Protein 7WJT (pdb70)

Sequence (230 aa):
EMEMVTQQYEKAKAIQDEQLERLTQICCQEQGFEIRQLRAHLAQQDLDLAAEREAAGSVKLEMEMVTQQYEKAKAIQDEQLERLTQICCQEQGFEIRQLRAHLAQQDLDLAAEREAASVKLEMEMVTQQYEKAKAIQDEQLERLTQICCQEQGFEIRQLRAHLAQQDLDLAAEREAAGSVKLEMEMVTQQYEKAKAIQDEQLERLTQICCQEQGFEIRQLRAHLAQQDLDLAAE

InterPro domains:
  IPR005821 Ion transport domain [PF00520] (101-216)
  IPR027359 Voltage-dependent channel domain superfamily [G3DSA:1.20.120.350] (92-220)
  IPR042857 Transmembrane protein 266 [PTHR46842] (11-538)

Structure (mmCIF, N/CA/C/O backbone):
data_7WJT
#
_entry.id   7WJT
#
_cell.length_a   60.295
_cell.length_b   90.484
_cell.length_c   49.223
_cell.angle_alpha   90.000
_cell.angle_beta   101.846
_cell.angle_gamma   90.000
#
_symmetry.space_group_name_H-M   'C 1 2 1'
#
loop_
_atom_site.group_PDB
_atom_site.id
_atom_site.type_symbol
_atom_site.label_atom_id
_atom_site.label_alt_id
_atom_site.label_comp_id
_atom_site.label_asym_id
_atom_site.label_entity_id
_atom_site.label_seq_id
_atom_site.pdbx_PDB_ins_code
_atom_site.Cartn_x
_atom_site.Cartn_y
_atom_site.Cartn_z
_atom_site.occupancy
_atom_site.B_iso_or_equiv
_atom_site.auth_seq_id
_atom_site.auth_comp_id
_atom_site.auth_asym_id
_atom_site.auth_atom_id
_atom_site.pdbx_PDB_model_num
ATOM 1 N N . GLU A 1 7 ? 4.58859 -41.49239 15.35920 1.000 50.77545 226 GLU A N 1
ATOM 2 C CA . GLU A 1 7 ? 5.16723 -40.36298 16.07822 1.000 68.80918 226 GLU A CA 1
ATOM 3 C C . GLU A 1 7 ? 5.81927 -39.37728 15.10701 1.000 59.26531 226 GLU A C 1
ATOM 4 O O . GLU A 1 7 ? 5.75911 -38.16909 15.30861 1.000 56.02946 226 GLU A O 1
ATOM 10 N N . MET A 1 8 ? 6.43786 -39.91566 14.05220 1.000 58.52061 227 MET A N 1
ATOM 11 C CA . MET A 1 8 ? 7.04638 -39.07759 13.02145 1.000 60.80292 227 MET A CA 1
ATOM 12 C C . MET A 1 8 ? 6.00791 -38.23400 12.28682 1.000 54.07433 227 MET A C 1
ATOM 13 O O . MET A 1 8 ? 6.25699 -37.06355 11.97130 1.000 54.36099 227 MET A O 1
ATOM 18 N N . GLU A 1 9 ? 4.85397 -38.82062 11.97064 1.000 54.70697 228 GLU A N 1
ATOM 19 C CA . GLU A 1 9 ? 3.78493 -38.05481 11.34019 1.000 49.43592 228 GLU A CA 1
ATOM 20 C C . GLU A 1 9 ? 3.35713 -36.90189 12.23798 1.000 48.61561 228 GLU A C 1
ATOM 21 O O . GLU A 1 9 ? 3.17423 -35.76545 11.77445 1.000 46.71270 228 GLU A O 1
ATOM 27 N N . MET A 1 10 ? 3.24090 -37.17300 13.53992 1.000 46.29248 229 MET A N 1
ATOM 28 C CA . MET A 1 10 ? 2.81569 -36.15195 14.48692 1.000 44.74797 229 MET A CA 1
ATOM 29 C C . MET A 1 10 ? 3.86068 -35.05273 14.59254 1.000 47.09805 229 MET A C 1
ATOM 30 O O . MET A 1 10 ? 3.52240 -33.86154 14.66015 1.000 50.34566 229 MET A O 1
ATOM 35 N N . VAL A 1 11 ? 5.13895 -35.43962 14.58219 1.000 43.05223 230 VAL A N 1
ATOM 36 C CA . VAL A 1 11 ? 6.22060 -34.46320 14.61744 1.000 46.62890 230 VAL A CA 1
ATOM 37 C C . VAL A 1 11 ? 6.18591 -33.58214 13.37651 1.000 41.16901 230 VAL A C 1
ATOM 38 O O . VAL A 1 11 ? 6.35754 -32.36104 13.46123 1.000 47.53484 230 VAL A O 1
ATOM 42 N N . THR A 1 12 ? 5.93104 -34.17977 12.21001 1.000 42.63441 231 THR A N 1
ATOM 43 C CA . THR A 1 12 ? 5.87906 -33.40251 10.97232 1.000 45.04596 231 THR A CA 1
ATOM 44 C C . THR A 1 12 ? 4.71514 -32.41450 10.98428 1.000 42.10522 231 THR A C 1
ATOM 45 O O . THR A 1 12 ? 4.86216 -31.26630 10.54787 1.000 46.96933 231 THR A O 1
ATOM 49 N N . GLN A 1 13 ? 3.54987 -32.84459 11.47746 1.000 42.31585 232 GLN A N 1
ATOM 50 C CA . GLN A 1 13 ? 2.40027 -31.94439 11.54451 1.000 47.84599 232 GLN A CA 1
ATOM 51 C C . GLN A 1 13 ? 2.66409 -30.78131 12.49574 1.000 43.48893 232 GLN A C 1
ATOM 52 O O . GLN A 1 13 ? 2.31347 -29.62911 12.19915 1.000 40.27865 232 GLN A O 1
ATOM 58 N N . GLN A 1 14 ? 3.25788 -31.07040 13.65680 1.000 39.28643 233 GLN A N 1
ATOM 59 C CA . GLN A 1 14 ? 3.61205 -30.01572 14.59920 1.000 37.62133 233 GLN A CA 1
ATOM 60 C C . GLN A 1 14 ? 4.60637 -29.04188 13.96857 1.000 41.12286 233 GLN A C 1
ATOM 61 O O . GLN A 1 14 ? 4.48180 -27.81545 14.10684 1.000 37.02829 233 GLN A O 1
ATOM 67 N N . TYR A 1 15 ? 5.59547 -29.58687 13.25504 1.000 39.91590 234 TYR A N 1
ATOM 68 C CA . TYR A 1 15 ? 6.57542 -28.77517 12.54379 1.000 45.14810 234 TYR A CA 1
ATOM 69 C C . TYR A 1 15 ? 5.89998 -27.83197 11.54738 1.000 36.33312 234 TYR A C 1
ATOM 70 O O . TYR A 1 15 ? 6.22319 -26.63894 11.48464 1.000 34.95220 234 TYR A O 1
ATOM 79 N N . GLU A 1 16 ? 4.95045 -28.35063 10.76269 1.000 37.53665 235 GLU A N 1
ATOM 80 C CA . GLU A 1 16 ? 4.33140 -27.53393 9.71453 1.000 38.86636 235 GLU A CA 1
ATOM 81 C C . GLU A 1 16 ? 3.40332 -26.46742 10.29671 1.000 36.85610 235 GLU A C 1
ATOM 82 O O . GLU A 1 16 ? 3.34307 -25.33764 9.78534 1.000 38.14554 235 GLU A O 1
ATOM 88 N N . LYS A 1 17 ? 2.70529 -26.78713 11.38710 1.000 38.79351 236 LYS A N 1
ATOM 89 C CA . LYS A 1 17 ? 1.86918 -25.78404 12.04620 1.000 42.17018 236 LYS A CA 1
ATOM 90 C C . LYS A 1 17 ? 2.72474 -24.64050 12.59465 1.000 41.54847 236 LYS A C 1
ATOM 91 O O . LYS A 1 17 ? 2.38998 -23.45184 12.43407 1.000 41.23714 236 LYS A O 1
ATOM 97 N N . ALA A 1 18 ? 3.85401 -24.98516 13.22927 1.000 34.29479 237 ALA A N 1
ATOM 98 C CA . ALA A 1 18 ? 4.75058 -23.95465 13.74407 1.000 34.43584 237 ALA A CA 1
ATOM 99 C C . ALA A 1 18 ? 5.33531 -23.11349 12.61237 1.000 31.61266 237 ALA A C 1
ATOM 100 O O . ALA A 1 18 ? 5.48743 -21.88809 12.75080 1.000 38.50401 237 ALA A O 1
ATOM 102 N N . LYS A 1 19 ? 5.67803 -23.75790 11.48911 1.000 32.62692 238 LYS A N 1
ATOM 103 C CA . LYS A 1 19 ? 6.14037 -23.02209 10.31689 1.000 32.60656 238 LYS A CA 1
ATOM 104 C C . LYS A 1 19 ? 5.10195 -22.00140 9.84423 1.000 38.38522 238 LYS A C 1
ATOM 105 O O . LYS A 1 19 ? 5.44801 -20.85696 9.52003 1.000 31.83448 238 LYS A O 1
ATOM 111 N N . ALA A 1 20 ? 3.82293 -22.39453 9.79985 1.000 33.64431 239 ALA A N 1
ATOM 112 C CA . ALA A 1 20 ? 2.78850 -21.45451 9.36313 1.000 37.68329 239 ALA A CA 1
ATOM 113 C C . ALA A 1 20 ? 2.68436 -20.25692 10.30906 1.000 39.45269 239 ALA A C 1
ATOM 114 O O . ALA A 1 20 ? 2.54684 -19.10638 9.86309 1.000 41.41593 239 ALA A O 1
ATOM 116 N N . ILE A 1 21 ? 2.77304 -20.50327 11.61945 1.000 42.37607 240 ILE A N 1
ATOM 117 C CA . ILE A 1 21 ? 2.71665 -19.38857 12.56904 1.000 31.22260 240 ILE A CA 1
ATOM 118 C C . ILE A 1 21 ? 3.87320 -18.41566 12.33188 1.000 36.19239 240 ILE A C 1
ATOM 119 O O . ILE A 1 21 ? 3.67758 -17.18971 12.25703 1.000 35.10646 240 ILE A O 1
ATOM 124 N N . GLN A 1 22 ? 5.09210 -18.95219 12.18380 1.000 28.98452 241 GLN A N 1
ATOM 125 C CA . GLN A 1 22 ? 6.26350 -18.11065 11.93436 1.000 33.39608 241 GLN A CA 1
ATOM 126 C C . GLN A 1 22 ? 6.10908 -17.28755 10.66340 1.000 28.32120 241 GLN A C 1
ATOM 127 O O . GLN A 1 22 ? 6.46142 -16.10273 10.63620 1.000 34.99533 241 GLN A O 1
ATOM 133 N N . ASP A 1 23 ? 5.64078 -17.91819 9.58166 1.000 29.70074 242 ASP A N 1
ATOM 134 C CA . ASP A 1 23 ? 5.48319 -17.19395 8.32641 1.000 32.63528 242 ASP A CA 1
ATOM 135 C C . ASP A 1 23 ? 4.50843 -16.04330 8.49572 1.000 38.89596 242 ASP A C 1
ATOM 136 O O . ASP A 1 23 ? 4.73310 -14.94662 7.97162 1.000 44.38336 242 ASP A O 1
ATOM 141 N N . GLU A 1 24 ? 3.41795 -16.27876 9.23208 1.000 36.60989 243 GLU A N 1
ATOM 142 C CA . GLU A 1 24 ? 2.45393 -15.21259 9.47982 1.000 40.25993 243 GLU A CA 1
ATOM 143 C C . GLU A 1 2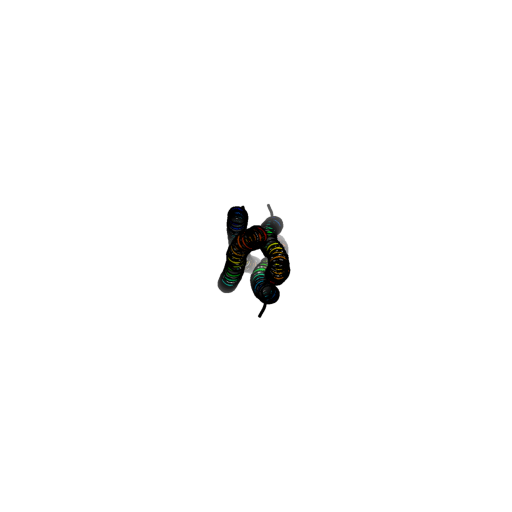4 ? 3.09681 -14.05645 10.24238 1.000 43.63121 243 GLU A C 1
ATOM 144 O O . GLU A 1 24 ? 2.86388 -12.88291 9.92184 1.000 29.41805 243 GLU A O 1
ATOM 150 N N . GLN A 1 25 ? 3.94321 -14.37160 11.22845 1.000 31.20280 244 GLN A N 1
ATOM 151 C CA . GLN A 1 25 ? 4.62063 -13.31283 11.97218 1.000 32.86642 244 GLN A CA 1
ATOM 152 C C . GLN A 1 25 ? 5.54739 -12.50752 11.07052 1.000 36.65401 244 GLN A C 1
ATOM 153 O O . GLN A 1 25 ? 5.61769 -11.26792 11.16738 1.000 34.32590 244 GLN A O 1
ATOM 159 N N . LEU A 1 26 ? 6.27683 -13.19852 10.19726 1.000 29.17969 245 LEU A N 1
ATOM 160 C CA . LEU A 1 26 ? 7.14367 -12.50049 9.25634 1.000 37.15584 245 LEU A CA 1
ATOM 161 C C . LEU A 1 26 ? 6.32592 -11.57666 8.35771 1.000 36.82665 245 LEU A C 1
ATOM 162 O O . LEU A 1 26 ? 6.73608 -10.43781 8.07173 1.000 34.53316 245 LEU A O 1
ATOM 167 N N . GLU A 1 27 ? 5.16025 -12.04883 7.90294 1.000 28.78346 246 GLU A N 1
ATOM 168 C CA . GLU A 1 27 ? 4.32846 -11.20449 7.04691 1.000 54.94171 246 GLU A CA 1
ATOM 169 C C . GLU A 1 27 ? 3.82628 -9.96994 7.79797 1.000 38.74037 246 GLU A C 1
ATOM 170 O O . GLU A 1 27 ? 3.74594 -8.87411 7.22690 1.000 39.32460 246 GLU A O 1
ATOM 176 N N . ARG A 1 28 ? 3.49319 -10.12264 9.08132 1.000 35.40349 247 ARG A N 1
ATOM 177 C CA . ARG A 1 28 ? 3.04863 -8.96406 9.84439 1.000 28.56913 247 ARG A CA 1
ATOM 178 C C . ARG A 1 28 ? 4.16900 -7.94035 9.99554 1.000 28.77677 247 ARG A C 1
ATOM 179 O O . ARG A 1 28 ? 3.93120 -6.73728 9.85547 1.000 36.18585 247 ARG A O 1
ATOM 187 N N . LEU A 1 29 ? 5.39456 -8.39711 10.26564 1.000 37.41870 248 LEU A N 1
ATOM 188 C CA . LEU A 1 29 ? 6.52163 -7.46664 10.35920 1.000 31.95552 248 LEU A CA 1
ATOM 189 C C . LEU A 1 29 ? 6.73827 -6.71573 9.05021 1.000 35.47758 248 LEU A C 1
ATOM 190 O O . LEU A 1 29 ? 7.00975 -5.50348 9.05164 1.000 30.63823 248 LEU A O 1
ATOM 195 N N . THR A 1 30 ? 6.63319 -7.42922 7.92137 1.000 36.86153 249 THR A N 1
ATOM 196 C CA . THR A 1 30 ? 6.76719 -6.78751 6.61772 1.000 29.87147 249 THR A CA 1
ATOM 197 C C . THR A 1 30 ? 5.70722 -5.70207 6.44032 1.000 39.68324 249 THR A C 1
ATOM 198 O O . THR A 1 30 ? 5.99964 -4.60163 5.94967 1.000 37.12270 249 THR A O 1
ATOM 202 N N . GLN A 1 31 ? 4.46751 -5.99587 6.84522 1.000 28.40863 250 GLN A N 1
ATOM 203 C CA . GLN A 1 31 ? 3.40447 -5.00292 6.73683 1.000 37.21368 250 GLN A CA 1
ATOM 204 C C . GLN A 1 31 ? 3.67479 -3.79473 7.63153 1.000 35.67199 250 GLN A C 1
ATOM 205 O O . GLN A 1 31 ? 3.38128 -2.65955 7.25043 1.000 33.70674 250 GLN A O 1
ATOM 211 N N . ILE A 1 32 ? 4.20205 -4.02140 8.83603 1.000 26.06167 251 ILE A N 1
ATOM 212 C CA . ILE A 1 32 ? 4.52870 -2.90097 9.71673 1.000 31.67010 251 ILE A CA 1
ATOM 213 C C . ILE A 1 32 ? 5.58642 -2.01564 9.07388 1.000 38.36646 251 ILE A C 1
ATOM 214 O O . ILE A 1 32 ? 5.49450 -0.77528 9.10386 1.000 30.41331 251 ILE A O 1
ATOM 219 N N A CYS A 1 33 ? 6.60385 -2.62422 8.46034 0.601 26.97263 252 CYS A N 1
ATOM 220 N N B CYS A 1 33 ? 6.60660 -2.63505 8.47663 0.399 25.69430 252 CYS A N 1
ATOM 221 C CA A CYS A 1 33 ? 7.64172 -1.83354 7.80318 0.601 28.44543 252 CYS A CA 1
ATOM 222 C CA B CYS A 1 33 ? 7.64922 -1.89002 7.78033 0.399 28.52855 252 CYS A CA 1
ATOM 223 C C A CYS A 1 33 ? 7.08444 -1.06172 6.60795 0.601 32.70007 252 CYS A C 1
ATOM 224 C C B CYS A 1 33 ? 7.07388 -1.07160 6.62712 0.399 32.71972 252 CYS A C 1
ATOM 225 O O A CYS A 1 33 ? 7.46574 0.09105 6.36872 0.601 38.65812 252 CYS A O 1
ATOM 226 O O B CYS A 1 33 ? 7.43962 0.09502 6.43010 0.399 38.67197 252 CYS A O 1
ATOM 231 N N . GLN A 1 34 ? 6.16116 -1.66686 5.85997 1.000 34.20164 253 GLN A N 1
ATOM 232 C CA . GLN A 1 34 ? 5.57679 -0.96259 4.72088 1.000 34.74732 253 GLN A CA 1
ATOM 233 C C . GLN A 1 34 ? 4.67726 0.19118 5.17895 1.000 32.48239 253 GLN A C 1
ATOM 234 O O . GLN A 1 34 ? 4.67203 1.27177 4.56920 1.000 37.26596 253 GLN A O 1
ATOM 240 N N . GLU A 1 35 ? 3.91256 -0.01291 6.25079 1.000 28.23974 254 GLU A N 1
ATOM 241 C CA . GLU A 1 35 ? 3.08649 1.07161 6.76935 1.000 48.73777 254 GLU A CA 1
ATOM 242 C C . GLU A 1 35 ? 3.95734 2.22046 7.27134 1.000 30.02212 254 GLU A C 1
ATOM 243 O O . GLU A 1 35 ? 3.62058 3.39358 7.07216 1.000 34.92159 254 GLU A O 1
ATOM 249 N N . GLN A 1 36 ? 5.10088 1.90438 7.89051 1.000 31.93801 255 GLN A N 1
ATOM 250 C CA . GLN A 1 36 ? 6.01954 2.96669 8.28915 1.000 30.92639 255 GLN A CA 1
ATOM 251 C C . GLN A 1 36 ? 6.56276 3.70499 7.07405 1.000 36.36717 255 GLN A C 1
ATOM 252 O O . GLN A 1 36 ? 6.70626 4.93426 7.10344 1.000 28.36709 255 GLN A O 1
ATOM 258 N N . GLY A 1 37 ? 6.88665 2.97252 6.00271 1.000 29.91804 256 GLY A N 1
ATOM 259 C CA . GLY A 1 37 ? 7.30680 3.64254 4.77729 1.000 27.79467 256 GLY A CA 1
ATOM 260 C C . GLY A 1 37 ? 6.26180 4.62182 4.26189 1.000 40.47360 256 GLY A C 1
ATOM 261 O O . GLY A 1 37 ? 6.58356 5.75850 3.88369 1.000 33.52049 256 GLY A O 1
ATOM 262 N N . PHE A 1 38 ? 4.99052 4.19950 4.25463 1.000 40.40879 257 PHE A N 1
ATOM 263 C CA . PHE A 1 38 ? 3.91575 5.09770 3.83402 1.000 33.74714 257 PHE A CA 1
ATOM 264 C C . PHE A 1 38 ? 3.85007 6.33287 4.72902 1.000 30.53290 257 PHE A C 1
ATOM 265 O O . PHE A 1 38 ? 3.69160 7.46062 4.24054 1.000 38.18146 257 PHE A O 1
ATOM 273 N N . GLU A 1 39 ? 3.96667 6.13597 6.04575 1.000 32.05726 258 GLU A N 1
ATOM 274 C CA . GLU A 1 39 ? 3.92211 7.26781 6.96797 1.000 33.26211 258 GLU A CA 1
ATOM 275 C C . GLU A 1 39 ? 5.08073 8.22890 6.73026 1.000 27.89984 258 GLU A C 1
ATOM 276 O O . GLU A 1 39 ? 4.91057 9.45023 6.79664 1.000 36.88994 258 GLU A O 1
ATOM 282 N N . ILE A 1 40 ? 6.26845 7.69601 6.44969 1.000 34.05168 259 ILE A N 1
ATOM 283 C CA . ILE A 1 40 ? 7.42819 8.55024 6.20628 1.000 26.26005 259 ILE A CA 1
ATOM 284 C C . ILE A 1 40 ? 7.20632 9.39556 4.95887 1.000 35.43036 259 ILE A C 1
ATOM 285 O O . ILE A 1 40 ? 7.46942 10.60533 4.94602 1.000 29.88833 259 ILE A O 1
ATOM 290 N N . ARG A 1 41 ? 6.71639 8.77070 3.88820 1.000 29.94849 260 ARG A N 1
ATOM 291 C CA . ARG A 1 41 ? 6.50669 9.54061 2.66686 1.000 42.74577 260 ARG A CA 1
ATOM 292 C C . ARG A 1 41 ? 5.44673 10.62286 2.86577 1.000 36.56623 260 ARG A C 1
ATOM 293 O O . ARG A 1 41 ? 5.60655 11.75126 2.38087 1.000 38.99640 260 ARG A O 1
ATOM 301 N N . GLN A 1 42 ? 4.38244 10.31660 3.62017 1.000 35.67899 261 GLN A N 1
ATOM 302 C CA . GLN A 1 42 ? 3.37616 11.33675 3.90117 1.000 37.07051 261 GLN A CA 1
ATOM 303 C C . GLN A 1 42 ? 3.95995 12.48217 4.72406 1.000 43.96080 261 GLN A C 1
ATOM 304 O O . GLN A 1 42 ? 3.67643 13.65743 4.45457 1.000 33.62597 261 GLN A O 1
ATOM 310 N N . LEU A 1 43 ? 4.76921 12.15754 5.73671 1.000 34.12001 262 LEU A N 1
ATOM 311 C CA . LEU A 1 43 ? 5.34032 13.19163 6.59488 1.000 36.01845 262 LEU A CA 1
ATOM 312 C C . LEU A 1 43 ? 6.29240 14.08447 5.81289 1.000 31.54308 262 LEU A C 1
ATOM 313 O O . LEU A 1 43 ? 6.35116 15.29462 6.04844 1.000 32.77761 262 LEU A O 1
ATOM 318 N N . ARG A 1 44 ? 7.04482 13.50009 4.88026 1.000 36.44112 263 ARG A N 1
ATOM 319 C CA . ARG A 1 44 ? 7.92935 14.28729 4.02843 1.000 33.29890 263 ARG A CA 1
ATOM 320 C C . ARG A 1 44 ? 7.13052 15.19336 3.09749 1.000 45.99513 263 ARG A C 1
ATOM 321 O O . ARG A 1 44 ? 7.49521 16.36082 2.88913 1.000 40.40552 263 ARG A O 1
ATOM 329 N N . ALA A 1 45 ? 6.03441 14.67794 2.52837 1.000 37.75837 264 ALA A N 1
ATOM 330 C CA . ALA A 1 45 ? 5.18824 15.52919 1.69268 1.000 42.53735 264 ALA A CA 1
ATOM 331 C C . ALA A 1 45 ? 4.61711 16.69644 2.49320 1.000 36.16605 264 ALA A C 1
ATOM 332 O O . ALA A 1 45 ? 4.61112 17.84142 2.02041 1.000 46.93966 264 ALA A O 1
ATOM 334 N N . HIS A 1 46 ? 4.12765 16.42317 3.70753 1.000 36.91104 265 HIS A N 1
ATOM 335 C CA . HIS A 1 46 ? 3.59656 17.49068 4.55180 1.000 44.87177 265 HIS A CA 1
ATOM 336 C C . HIS A 1 46 ? 4.68984 18.49002 4.91674 1.000 41.85490 265 HIS A C 1
ATOM 337 O O . HIS A 1 46 ? 4.45316 19.70415 4.92869 1.000 45.59687 265 HIS A O 1
ATOM 344 N N . LEU A 1 47 ? 5.89866 17.99666 5.19952 1.000 46.16011 266 LEU A N 1
ATOM 345 C CA . LEU A 1 47 ? 7.00622 18.88536 5.52830 1.000 57.01177 266 LEU A CA 1
ATOM 346 C C . LEU A 1 47 ? 7.34561 19.80186 4.35503 1.000 40.01170 266 LEU A C 1
ATOM 347 O O . LEU A 1 47 ? 7.56933 20.99984 4.54369 1.000 37.97118 266 LEU A O 1
ATOM 352 N N . ALA A 1 48 ? 7.38089 19.25673 3.13552 1.000 43.49269 267 ALA A N 1
ATOM 353 C CA . ALA A 1 48 ? 7.65563 20.07167 1.95089 1.000 55.04283 267 ALA A CA 1
ATOM 354 C C . ALA A 1 48 ? 6.56594 21.12249 1.72702 1.000 44.57806 267 ALA A C 1
ATOM 355 O O . ALA A 1 48 ? 6.85754 22.29950 1.45688 1.000 55.44514 267 ALA A O 1
ATOM 357 N N . GLN A 1 49 ? 5.29616 20.71699 1.84477 1.000 50.62668 268 GLN A N 1
ATOM 358 C CA . GLN A 1 49 ? 4.20705 21.68030 1.69203 1.000 58.14303 268 GLN A CA 1
ATOM 359 C C . GLN A 1 49 ? 4.30827 22.79835 2.72865 1.000 64.18088 268 GLN A C 1
ATOM 360 O O . GLN A 1 49 ? 4.08403 23.97687 2.41843 1.000 54.93601 268 GLN A O 1
ATOM 366 N N . GLN A 1 50 ? 4.64348 22.44842 3.97339 1.000 56.53840 269 GLN A N 1
ATOM 367 C CA . GLN A 1 50 ? 4.75410 23.46808 5.01484 1.000 46.16666 269 GLN A CA 1
ATOM 368 C C . GLN A 1 50 ? 5.95174 24.37888 4.78198 1.000 49.99231 269 GLN A C 1
ATOM 369 O O . GLN A 1 50 ? 5.91377 25.55970 5.14834 1.000 39.40080 269 GLN A O 1
ATOM 375 N N . ASP A 1 51 ? 7.02694 23.85350 4.19272 1.000 46.05453 270 ASP A N 1
ATOM 376 C CA . ASP A 1 51 ? 8.11790 24.73160 3.78056 1.000 52.94313 270 ASP A CA 1
ATOM 377 C C . ASP A 1 51 ? 7.63544 25.74993 2.75561 1.000 57.43884 270 ASP A C 1
ATOM 378 O O . ASP A 1 51 ? 7.98171 26.93905 2.82777 1.000 42.37992 270 ASP A O 1
ATOM 383 N N . LEU A 1 52 ? 6.80253 25.30407 1.81365 1.000 48.91233 271 LEU A N 1
ATOM 384 C CA . LEU A 1 52 ? 6.24209 26.23572 0.83691 1.000 51.67030 271 LEU A CA 1
ATOM 385 C C . LEU A 1 52 ? 5.40441 27.30560 1.52645 1.000 51.40465 271 LEU A C 1
ATOM 386 O O . LEU A 1 52 ? 5.49097 28.49459 1.19064 1.000 48.83659 271 LEU A O 1
ATOM 391 N N . ASP A 1 53 ? 4.59648 26.89533 2.50690 1.000 43.81327 272 ASP A N 1
ATOM 392 C CA . ASP A 1 53 ? 3.75595 27.84845 3.22825 1.000 56.42394 272 ASP A CA 1
ATOM 393 C C . ASP A 1 53 ? 4.59788 28.86699 3.99613 1.000 50.63981 272 ASP A C 1
ATOM 394 O O . ASP A 1 53 ? 4.26177 30.05769 4.03911 1.000 61.82237 272 ASP A O 1
ATOM 399 N N . LEU A 1 54 ? 5.68335 28.41075 4.62595 1.000 48.34401 273 LEU A N 1
ATOM 400 C CA . LEU A 1 54 ? 6.56938 29.31777 5.34811 1.000 53.78293 273 LEU A CA 1
ATOM 401 C C . LEU A 1 54 ? 7.22461 30.31967 4.40657 1.000 56.15359 273 LEU A C 1
ATOM 402 O O . LEU A 1 54 ? 7.31909 31.51367 4.72650 1.000 53.54545 273 LEU A O 1
ATOM 407 N N . ALA A 1 55 ? 7.68094 29.85499 3.23926 1.000 46.55302 274 ALA A N 1
ATOM 408 C CA . ALA A 1 55 ? 8.24086 30.77846 2.25690 1.000 47.35717 274 ALA A CA 1
ATOM 409 C C . ALA A 1 55 ? 7.19514 31.78728 1.79395 1.000 61.62873 274 ALA A C 1
ATOM 410 O O . ALA A 1 55 ? 7.50314 32.97044 1.61340 1.000 57.38565 274 ALA A O 1
ATOM 412 N N . ALA A 1 56 ? 5.94974 31.33625 1.59787 1.000 66.62880 275 ALA A N 1
ATOM 413 C CA . ALA A 1 56 ? 4.87965 32.24671 1.18986 1.000 65.05011 275 ALA A CA 1
ATOM 414 C C . ALA A 1 56 ? 4.62221 33.31745 2.24292 1.000 52.91378 275 ALA A C 1
ATOM 415 O O . ALA A 1 56 ? 4.43219 34.49139 1.90886 1.000 61.24647 275 ALA A O 1
ATOM 417 N N . GLU A 1 57 ? 4.61118 32.93669 3.52234 1.000 53.55832 276 GLU A N 1
ATOM 418 C CA . GLU A 1 57 ? 4.37843 33.93360 4.56799 1.000 65.72857 276 GLU A CA 1
ATOM 419 C C . GLU A 1 57 ? 5.54729 34.91248 4.68426 1.000 62.27408 276 GLU A C 1
ATOM 420 O O . GLU A 1 57 ? 5.33689 36.12618 4.84071 1.000 72.98876 276 GLU A O 1
ATOM 426 N N . ARG A 1 58 ? 6.78575 34.41162 4.60276 1.000 48.05133 277 ARG A N 1
ATOM 427 C CA . ARG A 1 58 ? 7.93654 35.31131 4.59700 1.000 57.21876 277 ARG A CA 1
ATOM 428 C C . ARG A 1 58 ? 7.89049 36.26278 3.40604 1.000 68.36663 277 ARG A C 1
ATOM 429 O O . ARG A 1 58 ? 8.21682 37.44857 3.53641 1.000 68.64346 277 ARG A O 1
ATOM 437 N N . GLU A 1 59 ? 7.47756 35.76431 2.23819 1.000 74.90729 278 GLU A N 1
ATOM 438 C CA . GLU A 1 59 ? 7.36727 36.61529 1.05861 1.000 66.34878 278 GLU A CA 1
ATOM 439 C C . GLU A 1 59 ? 6.28146 37.66707 1.24038 1.000 79.82738 278 GLU A C 1
ATOM 440 O O . GLU A 1 59 ? 6.44124 38.81603 0.80774 1.000 80.38341 278 GLU A O 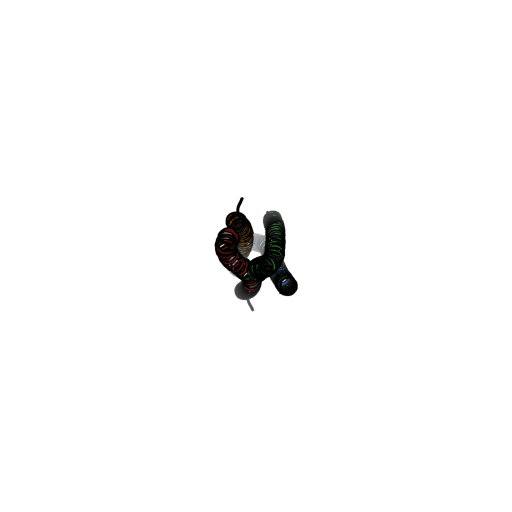1
ATOM 446 N N . ALA A 1 60 ? 5.16524 37.29041 1.87129 1.000 55.68621 279 ALA A N 1
ATOM 447 C CA . ALA A 1 60 ? 4.11339 38.26311 2.13943 1.000 67.18341 279 ALA A CA 1
ATOM 448 C C . ALA A 1 60 ? 4.59030 39.33417 3.10734 1.000 70.36022 279 ALA A C 1
ATOM 449 O O . ALA A 1 60 ? 4.14557 40.48285 3.02399 1.000 69.95779 279 ALA A O 1
ATOM 451 N N . ALA A 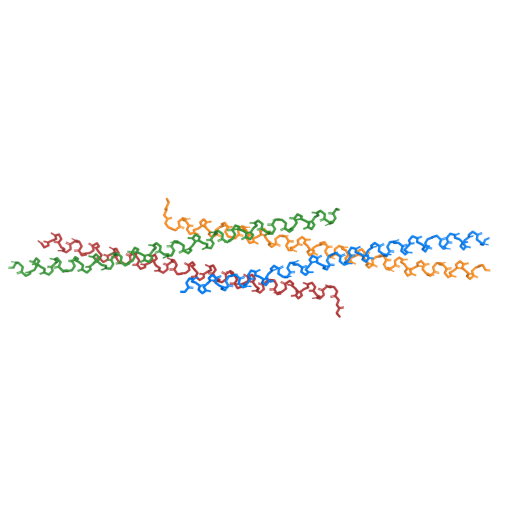1 61 ? 5.49109 38.98475 4.02207 1.000 75.67139 280 ALA A N 1
ATOM 452 C CA . ALA A 1 61 ? 6.11076 39.99011 4.88580 1.000 73.31505 280 ALA A CA 1
ATOM 453 C C . ALA A 1 61 ? 7.22068 40.74801 4.15163 1.000 54.55769 280 ALA A C 1
ATOM 454 O O . ALA A 1 61 ? 6.95622 41.59977 3.29677 1.000 59.95941 280 ALA A O 1
ATOM 456 N N . GLY B 1 2 ? 29.42620 -42.67052 4.91418 1.000 46.83749 221 GLY B N 1
ATOM 457 C CA . GLY B 1 2 ? 29.48029 -42.09269 6.24531 1.000 41.21032 221 GLY B CA 1
ATOM 458 C C . GLY B 1 2 ? 28.56148 -42.78819 7.23382 1.000 52.13928 221 GLY B C 1
ATOM 459 O O . GLY B 1 2 ? 27.58420 -43.40896 6.83559 1.000 43.55415 221 GLY B O 1
ATOM 460 N N . SER B 1 3 ? 28.86473 -42.67621 8.52427 1.000 31.52102 222 SER B N 1
ATOM 461 C CA . SER B 1 3 ? 28.06160 -43.32675 9.54619 1.000 43.84849 222 SER B CA 1
ATOM 462 C C . SER B 1 3 ? 26.73662 -42.58796 9.74495 1.000 47.79200 222 SER B C 1
ATOM 463 O O . SER B 1 3 ? 26.51773 -41.49084 9.22716 1.000 37.25852 222 SER B O 1
ATOM 466 N N . VAL B 1 4 ? 25.83625 -43.21195 10.50883 1.000 45.47342 223 VAL B N 1
ATOM 467 C CA . VAL B 1 4 ? 24.58279 -42.54785 10.84420 1.000 36.93278 223 VAL B CA 1
ATOM 468 C C . VAL B 1 4 ? 24.83498 -41.34536 11.74393 1.000 40.52681 223 VAL B C 1
ATOM 469 O O . VAL B 1 4 ? 24.12304 -40.33984 11.65690 1.000 35.66546 223 VAL B O 1
ATOM 473 N N . LYS B 1 5 ? 25.84232 -41.41426 12.61726 1.000 34.30482 224 LYS B N 1
ATOM 474 C CA . LYS B 1 5 ? 26.10347 -40.27993 13.49830 1.000 44.91511 224 LYS B CA 1
ATOM 475 C C . LYS B 1 5 ? 26.63550 -39.07991 12.71742 1.000 34.01296 224 LYS B C 1
ATOM 476 O O . LYS B 1 5 ? 26.29118 -37.93074 13.02443 1.000 40.99857 224 LYS B O 1
ATOM 482 N N . LEU B 1 6 ? 27.45320 -39.32425 11.68905 1.000 31.76519 225 LEU B N 1
ATOM 483 C CA . LEU B 1 6 ? 27.91177 -38.22741 10.84793 1.000 32.65341 225 LEU B CA 1
ATOM 484 C C . LEU B 1 6 ? 26.74873 -37.60350 10.09172 1.000 43.64832 225 LEU B C 1
ATOM 485 O O . LEU B 1 6 ? 26.64726 -36.37329 9.99843 1.000 52.79525 225 LEU B O 1
ATOM 490 N N . GLU B 1 7 ? 25.85712 -38.43691 9.55434 1.000 36.81604 226 GLU B N 1
ATOM 491 C CA . GLU B 1 7 ? 24.69481 -37.91924 8.84161 1.000 36.92273 226 GLU B CA 1
ATOM 492 C C . GLU B 1 7 ? 23.78016 -37.13116 9.77978 1.000 30.32096 226 GLU B C 1
ATOM 493 O O . GLU B 1 7 ? 23.22380 -36.09621 9.39472 1.000 32.07836 226 GLU B O 1
ATOM 499 N N . MET B 1 8 ? 23.63532 -37.58870 11.02415 1.000 30.87272 227 MET B N 1
ATOM 500 C CA . MET B 1 8 ? 22.84506 -36.84018 11.99346 1.000 42.79152 227 MET B CA 1
ATOM 501 C C . MET B 1 8 ? 23.47893 -35.48510 12.27379 1.000 35.29754 227 MET B C 1
ATOM 502 O O . MET B 1 8 ? 22.79137 -34.45278 12.27943 1.000 36.74700 227 MET B O 1
ATOM 507 N N . GLU B 1 9 ? 24.79874 -35.46403 12.47073 1.000 32.58879 228 GLU B N 1
ATOM 508 C CA . GLU B 1 9 ? 25.47289 -34.19074 12.68775 1.000 35.33285 228 GLU B CA 1
ATOM 509 C C . GLU B 1 9 ? 25.28131 -33.25825 11.50229 1.000 34.79837 228 GLU B C 1
ATOM 510 O O . GLU B 1 9 ? 25.02016 -32.06586 11.68166 1.000 35.85672 228 GLU B O 1
ATOM 516 N N . MET B 1 10 ? 25.39218 -33.78041 10.28161 1.000 31.31129 229 MET B N 1
ATOM 517 C CA . MET B 1 10 ? 25.28837 -32.90228 9.11939 1.000 29.73776 229 MET B CA 1
ATOM 518 C C . MET B 1 10 ? 23.87939 -32.35149 8.93657 1.000 33.28150 229 MET B C 1
ATOM 519 O O . MET B 1 10 ? 23.71547 -31.16978 8.60769 1.000 36.92818 229 MET B O 1
ATOM 524 N N . VAL B 1 11 ? 22.84854 -33.18013 9.12900 1.000 37.46429 230 VAL B N 1
ATOM 525 C CA . VAL B 1 11 ? 21.49053 -32.65145 9.01792 1.000 45.25076 230 VAL B CA 1
ATOM 526 C C . VAL B 1 11 ? 21.23829 -31.61954 10.10939 1.000 34.16992 230 VAL B C 1
ATOM 527 O O . VAL B 1 11 ? 20.63509 -30.57540 9.85355 1.000 38.08592 230 VAL B O 1
ATOM 531 N N . THR B 1 12 ? 21.74449 -31.86395 11.32535 1.000 41.70664 231 THR B N 1
ATOM 532 C CA . THR B 1 12 ? 21.56494 -30.89847 12.40705 1.000 35.08287 231 THR B CA 1
ATOM 533 C C . THR B 1 12 ? 22.26687 -29.57921 12.10561 1.000 44.79832 231 THR B C 1
ATOM 534 O O . THR B 1 12 ? 21.70789 -28.50094 12.34191 1.000 43.99915 231 THR B O 1
ATOM 538 N N . GLN B 1 13 ? 23.49867 -29.64520 11.59362 1.000 35.13068 232 GLN B N 1
ATOM 539 C CA . GLN B 1 13 ? 24.23205 -28.42770 11.26921 1.000 42.64653 232 GLN B CA 1
ATOM 540 C C . GLN B 1 13 ? 23.53713 -27.64472 10.17054 1.000 36.95735 232 GLN B C 1
ATOM 541 O O . GLN B 1 13 ? 23.42267 -26.41918 10.25149 1.000 33.63102 232 GLN B O 1
ATOM 547 N N . GLN B 1 14 ? 23.08944 -28.33433 9.12374 1.000 37.13280 233 GLN B N 1
ATOM 548 C CA . GLN B 1 14 ? 22.38475 -27.66295 8.03979 1.000 28.61126 233 GLN B CA 1
ATOM 549 C C . GLN B 1 14 ? 21.10071 -27.00581 8.55028 1.000 36.13390 233 GLN B C 1
ATOM 550 O O . GLN B 1 14 ? 20.79637 -25.84918 8.21590 1.000 31.95504 233 GLN B O 1
ATOM 556 N N . TYR B 1 15 ? 20.34998 -27.72694 9.38669 1.000 31.34330 234 TYR B N 1
ATOM 557 C CA . TYR B 1 15 ? 19.13907 -27.17704 9.97826 1.000 46.51719 234 TYR B CA 1
ATOM 558 C C . TYR B 1 15 ? 19.44061 -25.91911 10.78233 1.000 38.87863 234 TYR B C 1
ATOM 559 O O . TYR B 1 15 ? 18.71589 -24.92460 10.69372 1.000 36.66471 234 TYR B O 1
ATOM 568 N N . GLU B 1 16 ? 20.49330 -25.95962 11.60183 1.000 37.54142 235 GLU B N 1
ATOM 569 C CA . GLU B 1 16 ? 20.81353 -24.81699 12.44992 1.000 36.37030 235 GLU B CA 1
ATOM 570 C C . GLU B 1 16 ? 21.33038 -23.63977 11.62987 1.000 43.18656 235 GLU B C 1
ATOM 571 O O . GLU B 1 16 ? 21.06839 -22.48169 11.97382 1.000 39.19778 235 GLU B O 1
ATOM 577 N N . LYS B 1 17 ? 22.06947 -23.90824 10.55293 1.000 32.16221 236 LYS B N 1
ATOM 578 C CA . LYS B 1 17 ? 22.50415 -22.82432 9.67968 1.000 43.37477 236 LYS B CA 1
ATOM 579 C C . LYS B 1 17 ? 21.30323 -22.14383 9.03516 1.000 36.09102 236 LYS B C 1
ATOM 580 O O . LYS B 1 17 ? 21.23491 -20.90998 8.96338 1.000 38.15647 236 LYS B O 1
ATOM 586 N N . ALA B 1 18 ? 20.32997 -22.94044 8.58858 1.000 45.57875 237 ALA B N 1
ATOM 587 C CA . ALA B 1 18 ? 19.12393 -22.37707 7.99531 1.000 44.07233 237 ALA B CA 1
ATOM 588 C C . ALA B 1 18 ? 18.33115 -21.57228 9.02078 1.000 48.19656 237 ALA B C 1
ATOM 589 O O . ALA B 1 18 ? 17.84018 -20.47008 8.72435 1.000 37.16907 237 ALA B O 1
ATOM 591 N N . LYS B 1 19 ? 18.22167 -22.10038 10.24288 1.000 37.60050 238 LYS B N 1
ATOM 592 C CA . LYS B 1 19 ? 17.55217 -21.37143 11.31114 1.000 52.35882 238 LYS B CA 1
ATOM 593 C C . LYS B 1 19 ? 18.24264 -20.04099 11.58787 1.000 52.38215 238 LYS B C 1
ATOM 594 O O . LYS B 1 19 ? 17.57592 -19.01141 11.77030 1.000 40.03783 238 LYS B O 1
ATOM 600 N N . ALA B 1 20 ? 19.57856 -20.04095 11.60646 1.000 41.45682 239 ALA B N 1
ATOM 601 C CA . ALA B 1 20 ? 20.31979 -18.80907 11.84501 1.000 28.84643 239 ALA B CA 1
ATOM 602 C C . ALA B 1 20 ? 20.06316 -17.78309 10.74944 1.000 39.56703 239 ALA B C 1
ATOM 603 O O . ALA B 1 20 ? 19.91722 -16.59142 11.03647 1.000 39.95772 239 ALA B O 1
ATOM 605 N N . ILE B 1 21 ? 20.02221 -18.21866 9.48649 1.000 40.54645 240 ILE B N 1
ATOM 606 C CA . ILE B 1 21 ? 19.73620 -17.27582 8.39987 1.000 29.23659 240 ILE B CA 1
ATOM 607 C C . ILE B 1 21 ? 18.35316 -16.65692 8.57837 1.000 34.70023 240 ILE B C 1
ATOM 608 O O . ILE B 1 21 ? 18.16497 -15.44603 8.38308 1.000 39.19305 240 ILE B O 1
ATOM 613 N N . GLN B 1 22 ? 17.35477 -17.48072 8.91750 1.000 40.23280 241 GLN B N 1
ATOM 614 C CA . GLN B 1 22 ? 16.01724 -16.93522 9.16316 1.000 44.44811 241 GLN B CA 1
ATOM 615 C C . GLN B 1 22 ? 16.04128 -15.90392 10.28731 1.000 43.52233 241 GLN B C 1
ATOM 616 O O . GLN B 1 22 ? 15.42619 -14.83280 10.17931 1.000 44.12381 241 GLN B O 1
ATOM 622 N N . ASP B 1 23 ? 16.73536 -16.22402 11.38394 1.000 46.82240 242 ASP B N 1
ATOM 623 C CA . ASP B 1 23 ? 16.83622 -15.29068 12.49978 1.000 46.88332 242 ASP B CA 1
ATOM 624 C C . ASP B 1 23 ? 17.48958 -13.99089 12.05767 1.000 46.95976 242 ASP B C 1
ATOM 625 O O . ASP B 1 23 ? 17.08941 -12.90111 12.48779 1.000 61.19775 242 ASP B O 1
ATOM 630 N N . GLU B 1 24 ? 18.50788 -14.09210 11.20574 1.000 45.06953 243 GLU B N 1
ATOM 631 C CA . GLU B 1 24 ? 19.15819 -12.90226 10.67650 1.000 51.22145 243 GLU B CA 1
ATOM 632 C C . GLU B 1 24 ? 18.18835 -12.05633 9.85027 1.000 41.51748 243 GLU B C 1
ATOM 633 O O . GLU B 1 24 ? 18.23195 -10.82567 9.90344 1.000 34.19310 243 GLU B O 1
ATOM 639 N N . GLN B 1 25 ? 17.31707 -12.69959 9.06838 1.000 43.63902 244 GLN B N 1
ATOM 640 C CA . GLN B 1 25 ? 16.32735 -11.95196 8.29300 1.000 44.28796 244 GLN B CA 1
ATOM 641 C C . GLN B 1 25 ? 15.34915 -11.22367 9.20971 1.000 56.93467 244 GLN B C 1
ATOM 642 O O . GLN B 1 25 ? 14.99729 -10.05288 8.97274 1.000 45.80225 244 GLN B O 1
ATOM 648 N N . LEU B 1 26 ? 14.89420 -11.90896 10.26132 1.000 46.26950 245 LEU B N 1
ATOM 649 C CA . LEU B 1 26 ? 14.00352 -11.26763 11.22314 1.000 52.96570 245 LEU B CA 1
ATOM 650 C C . LEU B 1 26 ? 14.67893 -10.05925 11.86207 1.000 50.28968 245 LEU B C 1
ATOM 651 O O . LEU B 1 26 ? 14.07253 -8.98644 11.99250 1.000 45.08257 245 LEU B O 1
ATOM 656 N N . GLU B 1 27 ? 15.94689 -10.21592 12.24857 1.000 45.28274 246 GLU B N 1
ATOM 657 C CA . GLU B 1 27 ? 16.68422 -9.12431 12.87109 1.000 44.20739 246 GLU B CA 1
ATOM 658 C C . GLU B 1 27 ? 16.87687 -7.95856 11.90507 1.000 48.27230 246 GLU B C 1
ATOM 659 O O . GLU B 1 27 ? 16.85546 -6.79396 12.32740 1.000 44.29322 246 GLU B O 1
ATOM 665 N N . ARG B 1 28 ? 17.07591 -8.24236 10.61385 1.000 37.64447 247 ARG B N 1
ATOM 666 C CA . ARG B 1 28 ? 17.20975 -7.15494 9.64661 1.000 43.52834 247 ARG B CA 1
ATOM 667 C C . ARG B 1 28 ? 15.89825 -6.38148 9.51011 1.000 49.47948 247 ARG B C 1
ATOM 668 O O . ARG B 1 28 ? 15.89725 -5.14102 9.46395 1.000 38.84140 247 ARG B O 1
ATOM 676 N N . LEU B 1 29 ? 14.76870 -7.09660 9.46475 1.000 45.78368 248 LEU B N 1
ATOM 677 C CA . LEU B 1 29 ? 13.47472 -6.41620 9.43733 1.000 39.71326 248 LEU B CA 1
ATOM 678 C C . LEU B 1 29 ? 13.27984 -5.56001 10.68453 1.000 47.35540 248 LEU B C 1
ATOM 679 O O . LEU B 1 29 ? 12.75952 -4.43647 10.60983 1.000 36.15985 248 LEU B O 1
ATOM 684 N N . THR B 1 30 ? 13.67876 -6.08947 11.84442 1.000 41.37242 249 THR B N 1
ATOM 685 C CA . THR B 1 30 ? 13.55644 -5.34325 13.09192 1.000 33.70386 249 THR B CA 1
ATOM 686 C C . THR B 1 30 ? 14.38126 -4.06190 13.05950 1.000 37.28186 249 THR B C 1
ATOM 687 O O . THR B 1 30 ? 13.91358 -3.00415 13.49818 1.000 35.12774 249 THR B O 1
ATOM 691 N N . GLN B 1 31 ? 15.61160 -4.13622 12.54350 1.000 30.57949 250 GLN B N 1
ATOM 692 C CA . GLN B 1 31 ? 16.43988 -2.93810 12.44894 1.000 39.77180 250 GLN B CA 1
ATOM 693 C C . GLN B 1 31 ? 15.84398 -1.91461 11.48431 1.000 38.53509 250 GLN B C 1
ATOM 694 O O . GLN B 1 31 ? 15.94311 -0.70341 11.71729 1.000 30.34210 250 GLN B O 1
ATOM 700 N N . ILE B 1 32 ? 15.26130 -2.37877 10.37442 1.000 32.90975 251 ILE B N 1
ATOM 701 C CA . ILE B 1 32 ? 14.60806 -1.45989 9.44331 1.000 31.25566 251 ILE B CA 1
ATOM 702 C C . ILE B 1 32 ? 13.44316 -0.75614 10.12510 1.000 30.23778 251 ILE B C 1
ATOM 703 O O . ILE B 1 32 ? 13.26468 0.46099 9.99265 1.000 37.30698 251 ILE B O 1
ATOM 708 N N A CYS B 1 33 ? 12.62438 -1.52070 10.85032 0.405 30.59576 252 CYS B N 1
ATOM 709 N N B CYS B 1 33 ? 12.62227 -1.51129 10.85554 0.595 30.43036 252 CYS B N 1
ATOM 710 C CA A CYS B 1 33 ? 11.50112 -0.94037 11.57833 0.405 31.57311 252 CYS B CA 1
ATOM 711 C CA B CYS B 1 33 ? 11.49588 -0.90232 11.55489 0.595 31.45958 252 CYS B CA 1
ATOM 712 C C A CYS B 1 33 ? 11.98112 0.08074 12.60284 0.405 40.05818 252 CYS B C 1
ATOM 713 C C B CYS B 1 33 ? 11.97452 0.08854 12.61297 0.595 40.11516 252 CYS B C 1
ATOM 714 O O A CYS B 1 33 ? 11.37713 1.15093 12.75964 0.405 38.10645 252 CYS B O 1
ATOM 715 O O B CYS B 1 33 ? 11.36766 1.15281 12.79802 0.595 38.21356 252 CYS B O 1
ATOM 720 N N . GLN B 1 34 ? 13.08665 -0.21813 13.28944 1.000 32.29421 253 GLN B N 1
ATOM 721 C CA . GLN B 1 34 ? 13.60569 0.70629 14.29729 1.000 45.29477 253 GLN B CA 1
ATOM 722 C C . GLN B 1 34 ? 14.14474 1.99471 13.66932 1.000 35.17711 253 GLN B C 1
ATOM 723 O O . GLN B 1 34 ? 13.90644 3.09468 14.18622 1.000 35.12997 253 GLN B O 1
ATOM 729 N N . GLU B 1 35 ? 14.87074 1.88287 12.55618 1.000 33.31267 254 GLU B N 1
ATOM 730 C CA . GLU B 1 35 ? 15.36749 3.08107 11.88821 1.000 42.63157 254 GLU B CA 1
ATOM 731 C C . GLU B 1 35 ? 14.21875 3.91891 11.33947 1.000 30.83688 254 GLU B C 1
ATOM 732 O O . GLU B 1 35 ? 14.25916 5.15120 11.39408 1.000 42.08498 254 GLU B O 1
ATOM 738 N N . GLN B 1 36 ? 13.18623 3.26969 10.80996 1.000 29.94339 255 GLN B N 1
ATOM 739 C CA . GLN B 1 36 ? 12.03577 4.01739 10.31751 1.000 34.45944 255 GLN B CA 1
ATOM 740 C C . GLN B 1 36 ? 11.31796 4.72535 11.45758 1.000 27.68410 255 GLN B C 1
ATOM 741 O O . GLN B 1 36 ? 10.89236 5.87128 11.29958 1.000 27.68552 255 GLN B O 1
ATOM 747 N N . GLY B 1 37 ? 11.17573 4.06148 12.60957 1.000 27.71577 256 GLY B N 1
ATOM 748 C CA . GLY B 1 37 ? 10.58908 4.71357 13.76641 1.000 27.88729 256 GLY B CA 1
ATOM 749 C C . GLY B 1 37 ? 11.36108 5.95081 14.18751 1.000 43.27680 256 GLY B C 1
ATOM 750 O O . GLY B 1 37 ? 10.77258 7.00282 14.46715 1.000 38.95020 256 GLY B O 1
ATOM 751 N N . PHE B 1 38 ? 12.68871 5.83884 14.22325 1.000 38.84322 257 PHE B N 1
ATOM 752 C CA . PHE B 1 38 ? 13.51438 7.00306 14.53308 1.000 44.99298 257 PHE B CA 1
ATOM 753 C C . PHE B 1 38 ? 13.28689 8.13148 13.52688 1.000 30.28591 257 PHE B C 1
ATOM 754 O O . PHE B 1 38 ? 13.11701 9.30261 13.90718 1.000 37.01417 257 PHE B O 1
ATOM 762 N N . GLU B 1 39 ? 13.26615 7.79777 12.23303 1.000 29.84470 258 GLU B N 1
ATOM 763 C CA . GLU B 1 39 ? 13.05764 8.83325 11.22816 1.000 29.87712 258 GLU B CA 1
ATOM 764 C C . GLU B 1 39 ? 11.68072 9.47331 11.36993 1.000 29.12841 258 GLU B C 1
ATOM 765 O O . GLU B 1 39 ? 11.52748 10.68028 11.17177 1.000 33.54029 258 GLU B O 1
ATOM 771 N N . ILE B 1 40 ? 10.66696 8.67704 11.70217 1.000 28.29822 259 ILE B N 1
ATOM 772 C CA . ILE B 1 40 ? 9.31859 9.21003 11.86150 1.000 28.90902 259 ILE B CA 1
ATOM 773 C C . ILE B 1 40 ? 9.27043 10.18311 13.02403 1.000 32.83460 259 ILE B C 1
ATOM 774 O O . ILE B 1 40 ? 8.67329 11.26491 12.92342 1.000 31.80685 259 ILE B O 1
ATOM 779 N N . ARG B 1 41 ? 9.89951 9.81789 14.14669 1.000 28.72158 260 ARG B N 1
ATOM 780 C CA . ARG B 1 41 ? 9.90302 10.72219 15.28785 1.000 29.37385 260 ARG B CA 1
ATOM 781 C C . ARG B 1 41 ? 10.61458 12.03063 14.94528 1.000 30.07170 260 ARG B C 1
ATOM 782 O O . ARG B 1 41 ? 10.15510 13.11388 15.32837 1.000 34.40294 260 ARG B O 1
ATOM 790 N N . GLN B 1 42 ? 11.71473 11.95210 14.18874 1.000 30.57911 261 GLN B N 1
ATOM 791 C CA . GLN B 1 42 ? 12.40481 13.17598 13.78283 1.000 31.44621 261 GLN B CA 1
ATOM 792 C C . GLN B 1 42 ? 11.54778 14.02601 12.84528 1.000 30.84689 261 GLN B C 1
ATOM 793 O O . GLN B 1 42 ? 11.48656 15.25106 12.99376 1.000 31.30795 261 GLN B O 1
ATOM 799 N N . LEU B 1 43 ? 10.87596 13.39465 11.87860 1.000 29.93084 262 LEU B N 1
ATOM 800 C CA . LEU B 1 43 ? 10.04070 14.14771 10.94579 1.000 29.49875 262 LEU B CA 1
ATOM 801 C C . LEU B 1 43 ? 8.87305 14.81975 11.66433 1.000 28.97192 262 LEU B C 1
ATOM 802 O O . LEU B 1 43 ? 8.50904 15.95225 11.34343 1.000 30.55349 262 LEU B O 1
ATOM 807 N N . ARG B 1 44 ? 8.29479 14.15275 12.65975 1.000 28.64214 263 ARG B N 1
ATOM 808 C CA . ARG B 1 44 ? 7.22716 14.77633 13.43913 1.000 29.44547 263 ARG B CA 1
ATOM 809 C C . ARG B 1 44 ? 7.74771 15.95010 14.27063 1.000 34.02595 263 ARG B C 1
ATOM 810 O O . ARG B 1 44 ? 7.07131 16.98117 14.38869 1.000 30.25863 263 ARG B O 1
ATOM 818 N N . ALA B 1 45 ? 8.93781 15.80577 14.86928 1.000 30.05930 264 ALA B N 1
ATOM 819 C CA . ALA B 1 45 ? 9.52044 16.91508 15.61800 1.000 36.24600 264 ALA B CA 1
ATOM 820 C C . ALA B 1 45 ? 9.74907 18.12378 14.71464 1.000 31.46404 264 ALA B C 1
ATOM 821 O O . ALA B 1 45 ? 9.45051 19.26407 15.09395 1.000 31.79635 264 ALA B O 1
ATOM 823 N N . HIS B 1 46 ? 10.27045 17.88531 13.51004 1.000 34.49776 265 HIS B N 1
ATOM 824 C CA . HIS B 1 46 ? 10.47697 18.97103 12.55673 1.000 32.92780 265 HIS B CA 1
ATOM 825 C C . HIS B 1 46 ? 9.15074 19.60742 12.13822 1.000 31.02555 265 HIS B C 1
ATOM 826 O O . HIS B 1 46 ? 9.05146 20.83689 12.04404 1.000 34.73107 265 HIS B O 1
ATOM 833 N N . LEU B 1 47 ? 8.10955 18.79368 11.90985 1.000 40.33793 266 LEU B N 1
ATOM 834 C CA . LEU B 1 47 ? 6.80665 19.35720 11.54946 1.000 38.58223 266 LEU B CA 1
ATOM 835 C C . LEU B 1 47 ? 6.26546 20.25696 12.65833 1.000 35.23239 266 LEU B C 1
ATOM 836 O O . LEU B 1 47 ? 5.75326 21.35259 12.38787 1.000 31.69661 266 LEU B O 1
ATOM 841 N N . ALA B 1 48 ? 6.37287 19.81250 13.91574 1.000 29.53306 267 ALA B N 1
ATOM 842 C CA . ALA B 1 48 ? 5.87623 20.61943 15.03068 1.000 43.79867 267 ALA B CA 1
ATOM 843 C C . ALA B 1 48 ? 6.62787 21.94216 15.13879 1.000 40.58540 267 ALA B C 1
ATOM 844 O O . ALA B 1 48 ? 6.01931 23.02839 15.22997 1.000 39.17756 267 ALA B O 1
ATOM 846 N N . GLN B 1 49 ? 7.96144 21.87152 15.08480 1.000 40.52499 268 GLN B N 1
ATOM 847 C CA . GLN B 1 49 ? 8.75252 23.09181 15.14667 1.000 33.06930 268 GLN B CA 1
ATOM 848 C C . GLN B 1 49 ? 8.40164 24.04758 14.01714 1.000 44.92242 268 GLN B C 1
ATOM 849 O O . GLN B 1 49 ? 8.30357 25.26306 14.22988 1.000 34.33123 268 GLN B O 1
ATOM 855 N N . GLN B 1 50 ? 8.19268 23.51819 12.81207 1.000 41.51920 269 GLN B N 1
ATOM 856 C CA . GLN B 1 50 ? 7.87368 24.37753 11.67950 1.000 34.32314 269 GLN B CA 1
ATOM 857 C C . GLN B 1 50 ? 6.48910 24.99758 11.81838 1.000 42.47870 269 GLN B C 1
ATOM 858 O O . GLN B 1 50 ? 6.25789 26.11791 11.34792 1.000 43.12106 269 GLN B O 1
ATOM 864 N N . ASP B 1 51 ? 5.55370 24.29974 12.45804 1.000 40.42989 270 ASP B N 1
ATOM 865 C CA . ASP B 1 51 ? 4.29047 24.96143 12.75875 1.000 46.21235 270 ASP B CA 1
ATOM 866 C C . ASP B 1 51 ? 4.53847 26.18112 13.63240 1.000 50.51005 270 ASP B C 1
ATOM 867 O O . ASP B 1 51 ? 3.95117 27.25276 13.40784 1.000 49.19711 270 ASP B O 1
ATOM 872 N N . LEU B 1 52 ? 5.44570 26.04407 14.60744 1.000 31.14838 271 LEU B N 1
ATOM 873 C CA . LEU B 1 52 ? 5.78433 27.18773 15.45725 1.000 35.58553 271 LEU B CA 1
ATOM 874 C C . LEU B 1 52 ? 6.42062 28.32192 14.64330 1.000 52.44291 271 LEU B C 1
ATOM 875 O O . LEU B 1 52 ? 6.12588 29.50667 14.86455 1.000 42.11148 271 LEU B O 1
ATOM 880 N N . ASP B 1 53 ? 7.31715 27.97697 13.71345 1.000 42.71978 272 ASP B N 1
ATOM 881 C CA . ASP B 1 53 ? 7.95831 28.99875 12.88145 1.000 40.36903 272 ASP B CA 1
ATOM 882 C C . ASP B 1 53 ? 6.94204 29.71816 11.98932 1.000 42.70235 272 ASP B C 1
ATOM 883 O O . ASP B 1 53 ? 6.99677 30.94596 11.81469 1.000 34.64301 272 ASP B O 1
ATOM 888 N N . LEU B 1 54 ? 6.00733 28.96304 11.41497 1.000 40.75936 273 LEU B N 1
ATOM 889 C CA . LEU B 1 54 ? 4.97790 29.56281 10.58075 1.000 59.14090 273 LEU B CA 1
ATOM 890 C C . LEU B 1 54 ? 4.14037 30.53438 11.39916 1.000 49.21514 273 LEU B C 1
ATOM 891 O O . LEU B 1 54 ? 3.81439 31.63683 10.93470 1.000 52.41216 273 LEU B O 1
ATOM 896 N N . ALA B 1 55 ? 3.80597 30.14557 12.63576 1.000 45.64759 274 ALA B N 1
ATOM 897 C CA . ALA B 1 55 ? 3.07024 31.04481 13.51964 1.000 53.83855 274 ALA B CA 1
ATOM 898 C C . ALA B 1 55 ? 3.86143 32.31506 13.80998 1.000 53.17690 274 ALA B C 1
ATOM 899 O O . ALA B 1 55 ? 3.29352 33.41436 13.83244 1.000 41.96907 274 ALA B O 1
ATOM 901 N N . ALA B 1 56 ? 5.17500 32.18671 14.03409 1.000 51.98433 275 ALA B N 1
ATOM 902 C CA . ALA B 1 56 ? 5.98508 33.37440 14.30082 1.000 49.48944 275 ALA B CA 1
ATOM 903 C C . ALA B 1 56 ? 5.97564 34.33095 13.11208 1.000 52.69936 275 ALA B C 1
ATOM 904 O O . ALA B 1 56 ? 5.85120 35.55109 13.28489 1.000 56.13101 275 ALA B O 1
ATOM 906 N N . GLU B 1 57 ? 6.08383 33.79757 11.89229 1.000 54.41730 276 GLU B N 1
ATOM 907 C CA . GLU B 1 57 ? 6.07143 34.68418 10.72938 1.000 54.46325 276 GLU B CA 1
ATOM 908 C C . GLU B 1 57 ? 4.70070 35.32961 10.52699 1.000 61.71233 276 GLU B C 1
ATOM 909 O O . GLU B 1 57 ? 4.61632 36.51294 10.17116 1.000 72.88935 276 GLU B O 1
ATOM 915 N N . ARG B 1 58 ? 3.61501 34.57911 10.75770 1.000 57.66471 277 ARG B N 1
ATOM 916 C CA . ARG B 1 58 ? 2.27982 35.15970 10.60996 1.000 49.10638 277 ARG B CA 1
ATOM 917 C C . ARG B 1 58 ? 2.04655 36.27808 11.61738 1.000 60.95328 277 ARG B C 1
ATOM 918 O O . ARG B 1 58 ? 1.49314 37.33110 11.27200 1.000 49.97105 277 ARG B O 1
ATOM 926 N N . GLU B 1 59 ? 2.46568 36.07237 12.87033 1.000 62.37326 278 GLU B N 1
ATOM 927 C CA . GLU B 1 59 ? 2.28163 37.11555 13.87350 1.000 63.22494 278 GLU B CA 1
ATOM 928 C C . GLU B 1 59 ? 3.18916 38.31407 13.61286 1.000 64.63175 278 GLU B C 1
ATOM 929 O O . GLU B 1 59 ? 2.81601 39.44505 13.94364 1.000 60.08494 278 GLU B O 1
ATOM 935 N N . ALA B 1 60 ? 4.37099 38.10019 13.01755 1.000 63.78209 279 ALA B N 1
ATOM 936 C CA . ALA B 1 60 ? 5.20003 39.24101 12.63523 1.000 55.64746 279 ALA B CA 1
ATOM 937 C C . ALA B 1 60 ? 4.57994 40.01144 11.47973 1.000 63.58487 279 ALA B C 1
ATOM 938 O O . ALA B 1 60 ? 4.76432 41.23012 11.37903 1.000 67.08523 279 ALA B O 1
ATOM 940 N N . ALA B 1 61 ? 3.84881 39.33112 10.60376 1.000 65.97493 280 ALA B N 1
ATOM 941 C CA . ALA B 1 61 ? 3.09089 40.03630 9.57740 1.000 63.41349 280 ALA B CA 1
ATOM 942 C C . ALA B 1 61 ? 1.77554 40.56446 10.15726 1.000 62.53059 280 ALA B C 1
ATOM 943 O O . ALA B 1 61 ? 1.54200 41.77460 10.21247 1.000 60.81099 280 ALA B O 1
ATOM 945 N N . SER C 1 3 ? 14.52910 0.72935 -2.36247 1.000 53.74929 222 SER C N 1
ATOM 946 C CA . SER C 1 3 ? 15.71331 0.45949 -1.54949 1.000 63.20238 222 SER C CA 1
ATOM 947 C C . SER C 1 3 ? 15.32380 -0.31641 -0.29778 1.000 46.47092 222 SER C C 1
ATOM 948 O O . SER C 1 3 ? 15.84260 -1.40381 -0.05186 1.000 62.71497 222 SER C O 1
ATOM 951 N N . VAL C 1 4 ? 14.40706 0.24145 0.49672 1.000 46.61345 223 VAL C N 1
ATOM 952 C CA . VAL C 1 4 ? 13.80022 -0.55560 1.55896 1.000 54.09269 223 VAL C CA 1
ATOM 953 C C . VAL C 1 4 ? 12.88734 -1.61836 0.95659 1.000 46.93665 223 VAL C C 1
ATOM 954 O O . VAL C 1 4 ? 12.76265 -2.72547 1.50044 1.000 44.11967 223 VAL C O 1
ATOM 958 N N . LYS C 1 5 ? 12.25018 -1.30619 -0.17761 1.000 33.68991 224 LYS C N 1
ATOM 959 C CA . LYS C 1 5 ? 11.48043 -2.30253 -0.91655 1.000 41.36861 224 LYS C CA 1
ATOM 960 C C . LYS C 1 5 ? 12.36605 -3.47529 -1.32973 1.000 46.07193 224 LYS C C 1
ATOM 961 O O . LYS C 1 5 ? 12.02329 -4.64368 -1.10488 1.000 43.21934 224 LYS C O 1
ATOM 967 N N . LEU C 1 6 ? 13.52463 -3.17298 -1.92293 1.000 46.38648 225 LEU C N 1
ATOM 968 C CA . LEU C 1 6 ? 14.45265 -4.21774 -2.34039 1.000 39.66385 225 LEU C CA 1
ATOM 969 C C . LEU C 1 6 ? 14.97301 -5.00110 -1.14840 1.000 47.98023 225 LEU C C 1
ATOM 970 O O . LEU C 1 6 ? 15.12793 -6.22826 -1.21785 1.000 52.29894 225 LEU C O 1
ATOM 975 N N . GLU C 1 7 ? 15.23425 -4.31713 -0.03450 1.000 43.89906 226 GLU C N 1
ATOM 976 C CA . GLU C 1 7 ? 15.79716 -5.02476 1.10550 1.000 48.02366 226 GLU C CA 1
ATOM 977 C C . GLU C 1 7 ? 14.76204 -5.95520 1.73042 1.000 52.75780 226 GLU C C 1
ATOM 978 O O . GLU C 1 7 ? 15.09349 -7.07546 2.14059 1.000 39.05251 226 GLU C O 1
ATOM 984 N N . MET C 1 8 ? 13.49660 -5.52817 1.77637 1.000 42.94576 227 MET C N 1
ATOM 985 C CA . MET C 1 8 ? 12.43921 -6.42533 2.23121 1.000 32.27430 227 MET C CA 1
ATOM 986 C C . MET C 1 8 ? 12.27930 -7.61428 1.28879 1.000 43.50997 227 MET C C 1
ATOM 987 O O . MET C 1 8 ? 12.06308 -8.74782 1.73687 1.000 43.37229 227 MET C O 1
ATOM 992 N N . GLU C 1 9 ? 12.35589 -7.37413 -0.02313 1.000 32.69958 228 GLU C N 1
ATOM 993 C CA . GLU C 1 9 ? 12.26468 -8.48224 -0.96704 1.000 47.39150 228 GLU C CA 1
ATOM 994 C C . GLU C 1 9 ? 13.37149 -9.50514 -0.72548 1.000 43.60082 228 GLU C C 1
ATOM 995 O O . GLU C 1 9 ? 13.13023 -10.71971 -0.74658 1.000 41.60630 228 GLU C O 1
ATOM 1001 N N . MET C 1 10 ? 14.59032 -9.02731 -0.48246 1.000 45.44111 229 MET C N 1
ATOM 1002 C CA . MET C 1 10 ? 15.71128 -9.92809 -0.24196 1.000 39.05636 229 MET C CA 1
ATOM 1003 C C . MET C 1 10 ? 15.54243 -10.66431 1.08063 1.000 46.63648 229 MET C C 1
ATOM 1004 O O . MET C 1 10 ? 15.91515 -11.83957 1.19593 1.000 37.85552 229 MET C O 1
ATOM 1009 N N . VAL C 1 11 ? 15.00676 -9.98171 2.10067 1.000 37.11601 230 VAL C N 1
ATOM 1010 C CA . VAL C 1 11 ? 14.75786 -10.65364 3.37181 1.000 42.03378 230 VAL C CA 1
ATOM 1011 C C . VAL C 1 11 ? 13.76008 -11.78674 3.17713 1.000 41.10122 230 VAL C C 1
ATOM 1012 O O . VAL C 1 11 ? 13.94877 -12.89929 3.68692 1.000 40.70277 230 VAL C O 1
ATOM 1016 N N . THR C 1 12 ? 12.71386 -11.54136 2.38899 1.000 40.37074 231 THR C N 1
ATOM 1017 C CA . THR C 1 12 ? 11.71854 -12.58165 2.16478 1.000 41.52780 231 THR C CA 1
ATOM 1018 C C . THR C 1 12 ? 12.30743 -13.75639 1.39323 1.000 41.57056 231 THR C C 1
ATOM 1019 O O . THR C 1 12 ? 12.06709 -14.91894 1.74630 1.000 37.74479 231 THR C O 1
ATOM 1023 N N . GLN C 1 13 ? 13.10597 -13.47551 0.35848 1.000 39.19914 232 GLN C N 1
ATOM 1024 C CA . GLN C 1 13 ? 13.68182 -14.56208 -0.43118 1.000 53.80631 232 GLN C CA 1
ATOM 1025 C C . GLN C 1 13 ? 14.62764 -15.42355 0.39800 1.000 39.50089 232 GLN C C 1
ATOM 1026 O O . GLN C 1 13 ? 14.56307 -16.65984 0.34499 1.000 46.90879 232 GLN C O 1
ATOM 1032 N N . GLN C 1 14 ? 15.51589 -14.79126 1.17154 1.000 36.97404 233 GLN C N 1
ATOM 1033 C CA . GLN C 1 14 ? 16.41456 -15.57050 2.01559 1.000 36.76495 233 GLN C CA 1
ATOM 1034 C C . GLN C 1 14 ? 15.64510 -16.37968 3.05046 1.000 37.10147 233 GLN C C 1
ATOM 1035 O O . GLN C 1 14 ? 15.97576 -17.54797 3.30716 1.000 39.24075 233 GLN C O 1
ATOM 1041 N N . TYR C 1 15 ? 14.62176 -15.77871 3.66464 1.000 42.68000 234 TYR C N 1
ATOM 1042 C CA . TYR C 1 15 ? 13.81041 -16.52434 4.61890 1.000 42.78717 234 TYR C CA 1
ATOM 1043 C C . TYR C 1 15 ? 13.21965 -17.77538 3.97941 1.000 34.92798 234 TYR C C 1
ATOM 1044 O O . TYR C 1 15 ? 13.25273 -18.86207 4.57052 1.000 40.89703 234 TYR C O 1
ATOM 1053 N N . GLU C 1 16 ? 12.68059 -17.64583 2.76263 1.000 38.83177 235 GLU C N 1
ATOM 1054 C CA . GLU C 1 16 ? 12.01978 -18.79533 2.15083 1.000 41.23709 235 GLU C CA 1
ATOM 1055 C C . GLU C 1 16 ? 13.02259 -19.87721 1.75139 1.000 41.19752 235 GLU C C 1
ATO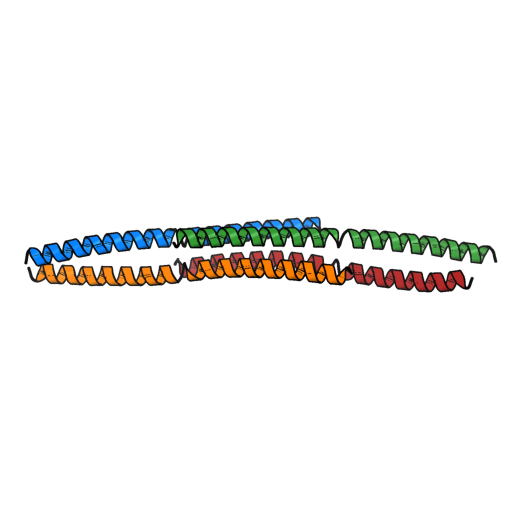M 1056 O O . GLU C 1 16 ? 12.75089 -21.07437 1.92108 1.000 40.11942 235 GLU C O 1
ATOM 1062 N N . LYS C 1 17 ? 14.20275 -19.48651 1.26474 1.000 37.09474 236 LYS C N 1
ATOM 1063 C CA . LYS C 1 17 ? 15.20471 -20.50236 0.94495 1.000 38.07409 236 LYS C CA 1
ATOM 1064 C C . LYS C 1 17 ? 15.65517 -21.24595 2.19943 1.000 44.47920 236 LYS C C 1
ATOM 1065 O O . LYS C 1 17 ? 15.78563 -22.48129 2.19345 1.000 46.79543 236 LYS C O 1
ATOM 1071 N N . ALA C 1 18 ? 15.86241 -20.51909 3.29944 1.000 36.35710 237 ALA C N 1
ATOM 1072 C CA . ALA C 1 18 ? 16.24752 -21.18893 4.53738 1.000 41.74098 237 ALA C CA 1
ATOM 1073 C C . ALA C 1 18 ? 15.15049 -22.13408 5.01332 1.000 34.72191 237 ALA C C 1
ATOM 1074 O O . ALA C 1 18 ? 15.43574 -23.22931 5.51536 1.000 46.24421 237 ALA C O 1
ATOM 1076 N N . LYS C 1 19 ? 13.88976 -21.71719 4.87546 1.000 36.86843 238 LYS C N 1
ATOM 1077 C CA . LYS C 1 19 ? 12.77198 -22.58053 5.23453 1.000 40.42798 238 LYS C CA 1
ATOM 1078 C C . LYS C 1 19 ? 12.79524 -23.87729 4.42978 1.000 46.42919 238 LYS C C 1
ATOM 1079 O O . LYS C 1 19 ? 12.57568 -24.97038 4.97881 1.000 38.77938 238 LYS C O 1
ATOM 1085 N N . ALA C 1 20 ? 13.07912 -23.77602 3.12814 1.000 36.11202 239 ALA C N 1
ATOM 1086 C CA . ALA C 1 20 ? 13.15215 -24.97441 2.29506 1.000 43.90274 239 ALA C CA 1
ATOM 1087 C C . ALA C 1 20 ? 14.27254 -25.90822 2.76068 1.000 50.57474 239 ALA C C 1
ATOM 1088 O O . ALA C 1 20 ? 14.10359 -27.14170 2.80389 1.000 41.92233 239 ALA C O 1
ATOM 1090 N N . ILE C 1 21 ? 15.42129 -25.33177 3.12498 1.000 39.24882 240 ILE C N 1
ATOM 1091 C CA . ILE C 1 21 ? 16.53553 -26.13770 3.62414 1.000 35.36490 240 ILE C CA 1
ATOM 1092 C C . ILE C 1 21 ? 16.13601 -26.88543 4.89538 1.000 38.36777 240 ILE C C 1
ATOM 1093 O O . ILE C 1 21 ? 16.42758 -28.08143 5.05717 1.000 43.08189 240 ILE C O 1
ATOM 1098 N N . GLN C 1 22 ? 15.47699 -26.18812 5.82484 1.000 35.85083 241 GLN C N 1
ATOM 1099 C CA . GLN C 1 22 ? 15.02496 -26.85445 7.04388 1.000 41.17619 241 GLN C CA 1
ATOM 1100 C C . GLN C 1 22 ? 14.08124 -28.01182 6.72609 1.000 51.33822 241 GLN C C 1
ATOM 1101 O O . GLN C 1 22 ? 14.16666 -29.07920 7.35432 1.000 40.18897 241 GLN C O 1
ATOM 1107 N N . ASP C 1 23 ? 13.15455 -27.81173 5.77631 1.000 36.77610 242 ASP C N 1
ATOM 1108 C CA . ASP C 1 23 ? 12.23628 -28.89639 5.42602 1.000 37.98545 242 ASP C CA 1
ATOM 1109 C C . ASP C 1 23 ? 12.98856 -30.12016 4.92164 1.000 45.25327 242 ASP C C 1
ATOM 1110 O O . ASP C 1 23 ? 12.65353 -31.26004 5.27743 1.000 34.25961 242 ASP C O 1
ATOM 1115 N N . GLU C 1 24 ? 14.01072 -29.90423 4.09095 1.000 35.67025 243 GLU C N 1
ATOM 1116 C CA . GLU C 1 24 ? 14.78652 -31.04098 3.60425 1.000 40.76990 243 GLU C CA 1
ATOM 1117 C C . GLU C 1 24 ? 15.49056 -31.76123 4.74707 1.000 40.25742 243 GLU C C 1
ATOM 1118 O O . GLU C 1 24 ? 15.54101 -33.00014 4.77234 1.000 42.29971 243 GLU C O 1
ATOM 1124 N N . GLN C 1 25 ? 16.01994 -31.00440 5.71486 1.000 30.89561 244 GLN C N 1
ATOM 1125 C CA . GLN C 1 25 ? 16.69207 -31.64482 6.84441 1.000 27.66696 244 GLN C CA 1
ATOM 1126 C C . GLN C 1 25 ? 15.72076 -32.49539 7.65592 1.000 40.04872 244 GLN C C 1
ATOM 1127 O O . GLN C 1 25 ? 16.05782 -33.61267 8.08539 1.000 31.03090 244 GLN C O 1
ATOM 1133 N N . LEU C 1 26 ? 14.51603 -31.97125 7.89525 1.000 34.08772 245 LEU C N 1
ATOM 1134 C CA . LEU C 1 26 ? 13.51431 -32.74154 8.62676 1.000 30.99199 245 LEU C CA 1
ATOM 1135 C C . LEU C 1 26 ? 13.17718 -34.03000 7.89447 1.000 33.18914 245 LEU C C 1
ATOM 1136 O O . LEU C 1 26 ? 13.09670 -35.10177 8.51408 1.000 45.90949 245 LEU C O 1
ATOM 1141 N N . GLU C 1 27 ? 13.01160 -33.95449 6.56726 1.000 33.80115 246 GLU C N 1
ATOM 1142 C CA . GLU C 1 27 ? 12.68609 -35.16093 5.80997 1.000 38.36481 246 GLU C CA 1
ATOM 1143 C C . GLU C 1 27 ? 13.81336 -36.19181 5.89226 1.000 33.88923 246 GLU C C 1
ATOM 1144 O O . GLU C 1 27 ? 13.55963 -37.39805 6.04802 1.000 39.64809 246 GLU C O 1
ATOM 1150 N N . ARG C 1 28 ? 15.06842 -35.73538 5.83263 1.000 29.58407 247 ARG C N 1
ATOM 1151 C CA . ARG C 1 28 ? 16.17415 -36.68530 5.91490 1.000 33.86079 247 ARG C CA 1
ATOM 1152 C C . ARG C 1 28 ? 16.24164 -37.34213 7.28787 1.000 37.72245 247 ARG C C 1
ATOM 1153 O O . ARG C 1 28 ? 16.49721 -38.54938 7.38473 1.000 30.61273 247 ARG C O 1
ATOM 1161 N N . LEU C 1 29 ? 16.02502 -36.57109 8.36150 1.000 25.84311 248 LEU C N 1
ATOM 1162 C CA . LEU C 1 29 ? 15.99421 -37.17935 9.69024 1.000 28.26666 248 LEU C CA 1
ATOM 1163 C C . LEU C 1 29 ? 14.89480 -38.22588 9.79676 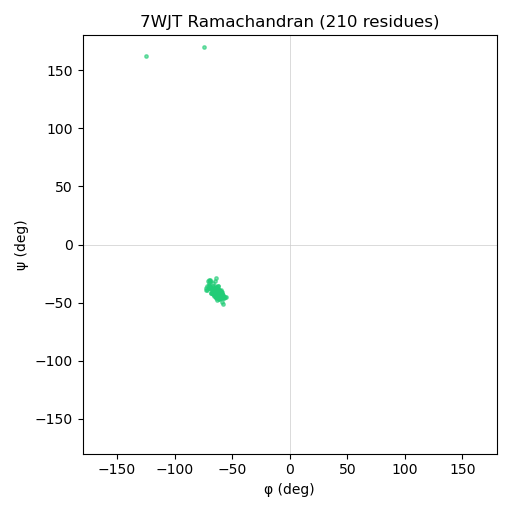1.000 43.51198 248 LEU C C 1
ATOM 1164 O O . LEU C 1 29 ? 15.08825 -39.28840 10.41229 1.000 41.14428 248 LEU C O 1
ATOM 1169 N N . THR C 1 30 ? 13.72351 -37.93322 9.22340 1.000 30.72285 249 THR C N 1
ATOM 1170 C CA . THR C 1 30 ? 12.64002 -38.90968 9.24576 1.000 37.91019 249 THR C CA 1
ATOM 1171 C C . THR C 1 30 ? 13.04436 -40.19310 8.52957 1.000 36.87816 249 THR C C 1
ATOM 1172 O O . THR C 1 30 ? 12.77104 -41.29845 9.01412 1.000 31.32812 249 THR C O 1
ATOM 1176 N N . GLN C 1 31 ? 13.70565 -40.06527 7.37526 1.000 36.79472 250 GLN C N 1
ATOM 1177 C CA . GLN C 1 31 ? 14.13184 -41.26212 6.65243 1.000 42.33338 250 GLN C CA 1
ATOM 1178 C C . GLN C 1 31 ? 15.17842 -42.04764 7.43918 1.000 35.44939 250 GLN C C 1
ATOM 1179 O O . GLN C 1 31 ? 15.18391 -43.28336 7.41588 1.000 31.53930 250 GLN C O 1
ATOM 1185 N N . ILE C 1 32 ? 16.08649 -41.34703 8.11635 1.000 27.45347 251 ILE C N 1
ATOM 1186 C CA . ILE C 1 32 ? 17.08427 -42.02339 8.94048 1.000 27.25615 251 ILE C CA 1
ATOM 1187 C C . ILE C 1 32 ? 16.39546 -42.81617 10.04420 1.000 29.42032 251 ILE C C 1
ATOM 1188 O O . ILE C 1 32 ? 16.72042 -43.98753 10.29362 1.000 27.71331 251 ILE C O 1
ATOM 1193 N N A CYS C 1 33 ? 15.42913 -42.20144 10.72358 0.553 35.10069 252 CYS C N 1
ATOM 1194 N N B CYS C 1 33 ? 15.42823 -42.19013 10.71952 0.447 35.09429 252 CYS C N 1
ATOM 1195 C CA A CYS C 1 33 ? 14.75538 -42.92186 11.79961 0.553 35.99022 252 CYS C CA 1
ATOM 1196 C CA B CYS C 1 33 ? 14.68079 -42.87855 11.76922 0.447 36.00352 252 CYS C CA 1
ATOM 1197 C C A CYS C 1 33 ? 13.99025 -44.14512 11.26348 0.553 40.66374 252 CYS C C 1
ATOM 1198 C C B CYS C 1 33 ? 14.01635 -44.14459 11.23700 0.447 40.58948 252 CYS C C 1
ATOM 1199 O O A CYS C 1 33 ? 13.95961 -45.19744 11.92367 0.553 31.32043 252 CYS C O 1
ATOM 1200 O O B CYS C 1 33 ? 14.04181 -45.20069 11.88860 0.447 31.45981 252 CYS C O 1
ATOM 1205 N N . GLN C 1 34 ? 13.42863 -44.05790 10.04332 1.000 30.47233 253 GLN C N 1
ATOM 1206 C CA . GLN C 1 34 ? 12.76677 -45.22830 9.45191 1.000 28.22761 253 GLN C CA 1
ATOM 1207 C C . GLN C 1 34 ? 13.76311 -46.33868 9.09268 1.000 29.20690 253 GLN C C 1
ATOM 1208 O O . GLN C 1 34 ? 13.47778 -47.52570 9.29384 1.000 28.38682 253 GLN C O 1
ATOM 1214 N N . GLU C 1 35 ? 14.92970 -45.97315 8.55053 1.000 27.22779 254 GLU C N 1
ATOM 1215 C CA . GLU C 1 35 ? 15.95817 -46.96183 8.22904 1.000 27.04034 254 GLU C CA 1
ATOM 1216 C C . GLU C 1 35 ? 16.46008 -47.66269 9.48889 1.000 29.11826 254 GLU C C 1
ATOM 1217 O O . GLU C 1 35 ? 16.68419 -48.88128 9.48762 1.000 28.79070 254 GLU C O 1
ATOM 1223 N N . GLN C 1 36 ? 16.61639 -46.91518 10.58479 1.000 32.96823 255 GLN C N 1
ATOM 1224 C CA . GLN C 1 36 ? 17.02700 -47.54534 11.83745 1.000 25.44062 255 GLN C CA 1
ATOM 1225 C C . GLN C 1 36 ? 15.94788 -48.47200 12.37916 1.000 41.14740 255 GLN C C 1
ATOM 1226 O O . GLN C 1 36 ? 16.26265 -49.56457 12.87127 1.000 28.57077 255 GLN C O 1
ATOM 1232 N N . GLY C 1 37 ? 14.67347 -48.05779 12.30834 1.000 32.37192 256 GLY C N 1
ATOM 1233 C CA . GLY C 1 37 ? 13.60256 -48.95609 12.71715 1.000 27.54992 256 GLY C CA 1
ATOM 1234 C C . GLY C 1 37 ? 13.60530 -50.26509 11.93707 1.000 38.75222 256 GLY C C 1
ATOM 1235 O O . GLY C 1 37 ? 13.44573 -51.35396 12.51432 1.000 32.50872 256 GLY C O 1
ATOM 1236 N N . PHE C 1 38 ? 13.79330 -50.17257 10.61468 1.000 35.75031 257 PHE C N 1
ATOM 1237 C CA . PHE C 1 38 ? 13.88808 -51.37232 9.78329 1.000 37.72678 257 PHE C CA 1
ATOM 1238 C C . PHE C 1 38 ? 15.05103 -52.25743 10.22890 1.000 33.10792 257 PHE C C 1
ATOM 1239 O O . PHE C 1 38 ? 14.91103 -53.48512 10.34930 1.000 45.74949 257 PHE C O 1
ATOM 1247 N N . GLU C 1 39 ? 16.21264 -51.64842 10.48271 1.000 33.44397 258 GLU C N 1
ATOM 1248 C CA . GLU C 1 39 ? 17.36093 -52.43411 10.91663 1.000 32.16805 258 GLU C CA 1
ATOM 1249 C C . GLU C 1 39 ? 17.09848 -53.11137 12.26235 1.000 32.16206 258 GLU C C 1
ATOM 1250 O O . GLU C 1 39 ? 17.55599 -54.23579 12.49574 1.000 29.96684 258 GLU C O 1
ATOM 1256 N N . ILE C 1 40 ? 16.37953 -52.43430 13.16478 1.000 26.40988 259 ILE C N 1
ATOM 1257 C CA . ILE C 1 40 ? 16.08200 -53.01348 14.47451 1.000 32.49482 259 ILE C CA 1
ATOM 1258 C C . ILE C 1 40 ? 15.20148 -54.25088 14.32111 1.000 39.14192 259 ILE C C 1
ATOM 1259 O O . ILE C 1 40 ? 15.43405 -55.28720 14.96231 1.000 37.67093 259 ILE C O 1
ATOM 1264 N N . ARG C 1 41 ? 14.16390 -54.15855 13.48210 1.000 28.64035 260 ARG C N 1
ATOM 1265 C CA . ARG C 1 41 ? 13.29553 -55.32395 13.30660 1.000 29.60444 260 ARG C CA 1
ATOM 1266 C C . ARG C 1 41 ? 14.07602 -56.47388 12.67977 1.000 38.18168 260 ARG C C 1
ATOM 1267 O O . ARG C 1 41 ? 13.89442 -57.64135 13.05745 1.000 35.16525 260 ARG C O 1
ATOM 1275 N N . GLN C 1 42 ? 14.98498 -56.15495 11.74603 1.000 35.74349 261 GLN C N 1
ATOM 1276 C CA . GLN C 1 42 ? 15.81159 -57.20062 11.14736 1.000 29.34909 261 GLN C CA 1
ATOM 1277 C C . GLN C 1 42 ? 16.69598 -57.86313 12.19582 1.000 28.72191 261 GLN C C 1
ATOM 1278 O O . GLN C 1 42 ? 16.82960 -59.08818 12.22124 1.000 33.02338 261 GLN C O 1
ATOM 1284 N N . LEU C 1 43 ? 17.30944 -57.07269 13.07465 1.000 37.71549 262 LEU C N 1
ATOM 1285 C CA . LEU C 1 43 ? 18.19585 -57.67466 14.06620 1.000 38.93655 262 LEU C CA 1
ATOM 1286 C C . LEU C 1 43 ? 17.41746 -58.52911 15.06233 1.000 33.65057 262 LEU C C 1
ATOM 1287 O O . LEU C 1 43 ? 17.90056 -59.58376 15.49446 1.000 29.93286 262 LEU C O 1
ATOM 1292 N N . ARG C 1 44 ? 16.21302 -58.09767 15.43958 1.000 27.63027 263 ARG C N 1
ATOM 1293 C CA . ARG C 1 44 ? 15.42387 -58.90880 16.35924 1.000 32.62188 263 ARG C CA 1
ATOM 1294 C C . ARG C 1 44 ? 15.03732 -60.23754 15.71573 1.000 31.40658 263 ARG C C 1
ATOM 1295 O O . ARG C 1 44 ? 15.11862 -61.30382 16.35639 1.000 29.36235 263 ARG C O 1
ATOM 1303 N N . ALA C 1 45 ? 14.64544 -60.19384 14.43578 1.000 29.95857 264 ALA C N 1
ATOM 1304 C CA . ALA C 1 45 ? 14.33553 -61.42528 13.71963 1.000 35.49598 264 ALA C CA 1
ATOM 1305 C C . ALA C 1 45 ? 15.55543 -62.33960 13.63306 1.000 30.55428 264 ALA C C 1
ATOM 1306 O O . ALA C 1 45 ? 15.45110 -63.54386 13.88168 1.000 31.08761 264 ALA C O 1
ATOM 1308 N N . HIS C 1 46 ? 16.72746 -61.77912 13.30511 1.000 39.65401 265 HIS C N 1
ATOM 1309 C CA . HIS C 1 46 ? 17.94556 -62.58793 13.21674 1.000 29.28051 265 HIS C CA 1
ATOM 1310 C C . HIS C 1 46 ? 18.29510 -63.21806 14.55997 1.000 28.67824 265 HIS C C 1
ATOM 1311 O O . HIS C 1 46 ? 18.73227 -64.37475 14.61617 1.000 37.46201 265 HIS C O 1
ATOM 1318 N N . LEU C 1 47 ? 18.11943 -62.46460 15.65078 1.000 28.20538 266 LEU C N 1
ATOM 1319 C CA . LEU C 1 47 ? 18.40881 -62.98076 16.98578 1.000 27.54699 266 LEU C CA 1
ATOM 1320 C C . LEU C 1 47 ? 17.51580 -64.16749 17.31763 1.000 37.22322 266 LEU C C 1
ATOM 1321 O O . LEU C 1 47 ? 17.98798 -65.19378 17.83340 1.000 31.10221 266 LEU C O 1
ATOM 1326 N N . ALA C 1 48 ? 16.21787 -64.04759 17.01416 1.000 34.18390 267 ALA C N 1
ATOM 1327 C CA . ALA C 1 48 ? 15.30413 -65.15997 17.24921 1.000 30.54689 267 ALA C CA 1
ATOM 1328 C C . ALA C 1 48 ? 15.68878 -66.37121 16.40750 1.000 32.80986 267 ALA C C 1
ATOM 1329 O O . ALA C 1 48 ? 15.72103 -67.50543 16.90663 1.000 38.40599 267 ALA C O 1
ATOM 1331 N N . GLN C 1 49 ? 16.00885 -66.14284 15.13177 1.000 45.95676 268 GLN C N 1
ATOM 1332 C CA . GLN C 1 49 ? 16.40241 -67.23212 14.23693 1.000 40.94838 268 GLN C CA 1
ATOM 1333 C C . GLN C 1 49 ? 17.62530 -67.97719 14.77301 1.000 50.03259 268 GLN C C 1
ATOM 1334 O O . GLN C 1 49 ? 17.67015 -69.21828 14.78721 1.000 49.73665 268 GLN C O 1
ATOM 1340 N N . GLN C 1 50 ? 18.61794 -67.23339 15.25517 1.000 35.66370 269 GLN C N 1
ATOM 1341 C CA . GLN C 1 50 ? 19.81883 -67.87725 15.77602 1.000 40.57688 269 GLN C CA 1
ATOM 1342 C C . GLN C 1 50 ? 19.55455 -68.58420 17.10160 1.000 38.17878 269 GLN C C 1
ATOM 1343 O O . GLN C 1 50 ? 20.21161 -69.58453 17.40785 1.000 40.48911 269 GLN C O 1
ATOM 1349 N N . ASP C 1 51 ? 18.63175 -68.07692 17.91773 1.000 32.48659 270 ASP C N 1
ATOM 1350 C CA . ASP C 1 51 ? 18.25384 -68.83906 19.10308 1.000 29.94501 270 ASP C CA 1
ATOM 1351 C C . ASP C 1 51 ? 17.64593 -70.18387 18.70718 1.000 42.59798 270 ASP C C 1
ATOM 1352 O O . ASP C 1 51 ? 17.91354 -71.21304 19.34663 1.000 39.50586 270 ASP C O 1
ATOM 1357 N N . LEU C 1 52 ? 16.83683 -70.19936 17.64153 1.000 44.48211 271 LEU C N 1
ATOM 1358 C CA . LEU C 1 52 ? 16.31578 -71.47512 17.14543 1.000 42.82667 271 LEU C CA 1
ATOM 1359 C C . LEU C 1 52 ? 17.44719 -72.39608 16.69974 1.000 43.82670 271 LEU C C 1
ATOM 1360 O O . LEU C 1 52 ? 17.41443 -73.60299 16.96400 1.000 46.08370 271 LEU C O 1
ATOM 1365 N N . ASP C 1 53 ? 18.45504 -71.84659 16.01684 1.000 44.43581 272 ASP C N 1
ATOM 1366 C CA . ASP C 1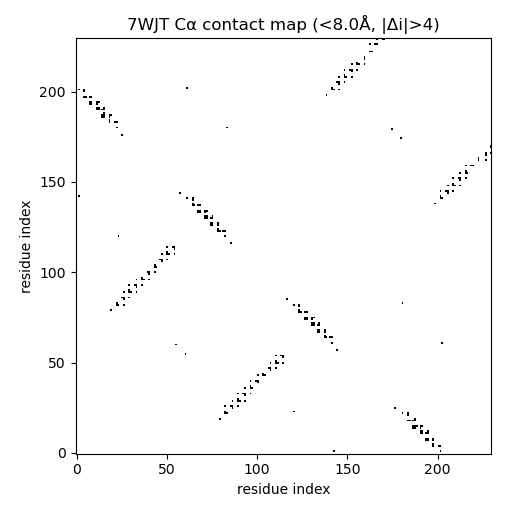 53 ? 19.57701 -72.67940 15.57381 1.000 47.34218 272 ASP C CA 1
ATOM 1367 C C . ASP C 1 53 ? 20.33764 -73.26856 16.76027 1.000 40.58531 272 ASP C C 1
ATOM 1368 O O . ASP C 1 53 ? 20.72057 -74.44744 16.74939 1.000 40.10504 272 ASP C O 1
ATOM 1373 N N . LEU C 1 54 ? 20.56437 -72.45655 17.79356 1.000 34.38850 273 LEU C N 1
ATOM 1374 C CA . LEU C 1 54 ? 21.25783 -72.93679 18.98176 1.000 40.49243 273 LEU C CA 1
ATOM 1375 C C . LEU C 1 54 ? 20.46901 -74.04378 19.67313 1.000 51.88129 273 LEU C C 1
ATOM 1376 O O . LEU C 1 54 ? 21.03665 -75.06757 20.07881 1.000 42.70804 273 LEU C O 1
ATOM 1381 N N . ALA C 1 55 ? 19.15530 -73.86161 19.80474 1.000 40.04222 274 ALA C N 1
ATOM 1382 C CA . ALA C 1 55 ? 18.32955 -74.91453 20.37837 1.000 45.07982 274 ALA C CA 1
ATOM 1383 C C . ALA C 1 55 ? 18.39076 -76.17868 19.52918 1.000 54.26791 274 ALA C C 1
ATOM 1384 O O . ALA C 1 55 ? 18.41937 -77.29147 20.06653 1.000 57.50811 274 ALA C O 1
ATOM 1386 N N . ALA C 1 56 ? 18.40901 -76.02635 18.19887 1.000 54.97193 275 ALA C N 1
ATOM 1387 C CA . ALA C 1 56 ? 18.47537 -77.18867 17.31553 1.000 48.04485 275 ALA C CA 1
ATOM 1388 C C . ALA C 1 56 ? 19.75976 -77.97703 17.52089 1.000 61.38927 275 ALA C C 1
ATOM 1389 O O . ALA C 1 56 ? 19.73514 -79.21071 17.58897 1.000 70.06133 275 ALA C O 1
ATOM 1391 N N . GLU C 1 57 ? 20.89433 -77.28429 17.62579 1.000 71.00261 276 GLU C N 1
ATOM 1392 C CA . GLU C 1 57 ? 22.15341 -77.99679 17.83627 1.000 68.41816 276 GLU C CA 1
ATOM 1393 C C . GLU C 1 57 ? 22.21867 -78.61664 19.22953 1.000 65.78243 276 GLU C C 1
ATOM 1394 O O . GLU C 1 57 ? 22.76491 -79.71510 19.39848 1.000 78.97887 276 GLU C O 1
ATOM 1400 N N . ARG C 1 58 ? 21.65982 -77.93794 20.23756 1.000 70.42578 277 ARG C N 1
ATOM 1401 C CA . ARG C 1 58 ? 21.55244 -78.54342 21.56256 1.000 69.99129 277 ARG C CA 1
ATOM 1402 C C . ARG C 1 58 ? 20.76403 -79.84285 21.50347 1.000 81.09349 277 ARG C C 1
ATOM 1403 O O . ARG C 1 58 ? 21.21269 -80.88058 22.00433 1.000 74.19095 277 ARG C O 1
ATOM 1411 N N . GLU C 1 59 ? 19.57792 -79.79990 20.89148 1.000 84.59664 278 GLU C N 1
ATOM 1412 C CA . GLU C 1 59 ? 18.74438 -80.99215 20.78586 1.000 86.65255 278 GLU C CA 1
ATOM 1413 C C . GLU C 1 59 ? 19.41978 -82.07014 19.94713 1.000 82.53932 278 GLU C C 1
ATOM 1414 O O . GLU C 1 59 ? 19.18820 -83.26375 20.16864 1.000 92.05525 278 GLU C O 1
ATOM 1420 N N . ALA C 1 60 ? 20.26351 -81.67204 18.99049 1.000 69.47138 279 ALA C N 1
ATOM 1421 C CA . ALA C 1 60 ? 20.96168 -82.65011 18.16346 1.000 66.59466 279 ALA C CA 1
ATOM 1422 C C . ALA C 1 60 ? 22.06237 -83.35403 18.94613 1.000 83.37518 279 ALA C C 1
ATOM 1423 O O . ALA C 1 60 ? 22.29135 -84.55489 18.76178 1.000 93.02180 279 ALA C O 1
ATOM 1425 N N . ALA C 1 61 ? 22.76004 -82.63015 19.81393 1.000 81.41038 280 ALA C N 1
ATOM 1426 C CA . ALA C 1 61 ? 23.75615 -83.26645 20.66665 1.000 78.96231 280 ALA C CA 1
ATOM 1427 C C . ALA C 1 61 ? 23.07404 -84.03011 21.79793 1.000 71.91172 280 ALA C C 1
ATOM 1428 O O . ALA C 1 61 ? 23.09526 -85.26030 21.83236 1.000 81.44282 280 ALA C O 1
ATOM 1430 N N . GLY D 1 2 ? -2.12967 0.77893 21.12954 1.000 70.99298 221 GLY D N 1
ATOM 1431 C CA . GLY D 1 2 ? -0.76598 0.28213 21.17700 1.000 81.46121 221 GLY D CA 1
ATOM 1432 C C . GLY D 1 2 ? 0.21902 1.10544 20.36483 1.000 89.81421 221 GLY D C 1
ATOM 1433 O O . GLY D 1 2 ? -0.15535 2.10284 19.74536 1.000 90.50487 221 GLY D O 1
ATOM 1434 N N . SER D 1 3 ? 1.48347 0.68407 20.37109 1.000 71.61104 222 SER D N 1
ATOM 1435 C CA . SER D 1 3 ? 2.55184 1.35334 19.64501 1.000 59.85335 222 SER D CA 1
ATOM 1436 C C . SER D 1 3 ? 3.25391 0.36856 18.71788 1.000 63.32166 222 SER D C 1
ATOM 1437 O O . SER D 1 3 ? 3.15986 -0.85079 18.88071 1.000 45.49970 222 SER D O 1
ATOM 1440 N N . VAL D 1 4 ? 3.98476 0.92619 17.74920 1.000 56.57431 223 VAL D N 1
ATOM 1441 C CA . VAL D 1 4 ? 4.69449 0.10649 16.77157 1.000 51.18422 223 VAL D CA 1
ATOM 1442 C C . VAL D 1 4 ? 5.74132 -0.76855 17.46272 1.000 48.16373 223 VAL D C 1
ATOM 1443 O O . VAL D 1 4 ? 5.95662 -1.92420 17.08037 1.000 41.45275 223 VAL D O 1
ATOM 1447 N N . LYS D 1 5 ? 6.37893 -0.24251 18.51289 1.000 42.03413 224 LYS D N 1
ATOM 1448 C CA . LYS D 1 5 ? 7.41197 -0.98308 19.23162 1.000 45.92965 224 LYS D CA 1
ATOM 1449 C C . LYS D 1 5 ? 6.82911 -2.18786 19.96336 1.000 42.49287 224 LYS D C 1
ATOM 1450 O O . LYS D 1 5 ? 7.40908 -3.28494 19.93959 1.000 45.11651 224 LYS D O 1
ATOM 1456 N N . LEU D 1 6 ? 5.67555 -2.01192 20.60849 1.000 41.76452 225 LEU D N 1
ATOM 1457 C CA . LEU D 1 6 ? 5.09483 -3.12642 21.34237 1.000 55.86843 225 LEU D CA 1
ATOM 1458 C C . LEU D 1 6 ? 4.52630 -4.17645 20.39299 1.000 47.56688 225 LEU D C 1
ATOM 1459 O O . LEU D 1 6 ? 4.65532 -5.38103 20.65084 1.000 44.89582 225 LEU D O 1
ATOM 1464 N N . GLU D 1 7 ? 3.89876 -3.74678 19.28868 1.000 44.69010 226 GLU D N 1
ATOM 1465 C CA . GLU D 1 7 ? 3.46897 -4.71515 18.28349 1.000 44.57965 226 GLU D CA 1
ATOM 1466 C C . GLU D 1 7 ? 4.65253 -5.48751 17.72369 1.000 37.66424 226 GLU D C 1
ATOM 1467 O O . GLU D 1 7 ? 4.57347 -6.70782 17.53356 1.000 47.32833 226 GLU D O 1
ATOM 1473 N N . MET D 1 8 ? 5.77492 -4.80055 17.49993 1.000 43.02393 227 MET D N 1
ATOM 1474 C CA . MET D 1 8 ? 6.96073 -5.47904 17.00129 1.000 37.62205 227 MET D CA 1
ATOM 1475 C C . MET D 1 8 ? 7.44104 -6.52738 17.99619 1.000 37.09712 227 MET D C 1
ATOM 1476 O O . MET D 1 8 ? 7.74815 -7.66664 17.62134 1.000 34.93408 227 MET D O 1
ATOM 1481 N N . GLU D 1 9 ? 7.48461 -6.16363 19.28028 1.000 39.69754 228 GLU D N 1
ATOM 1482 C CA . GLU D 1 9 ? 7.92781 -7.10977 20.29965 1.000 38.11272 228 GLU D CA 1
ATOM 1483 C C . GLU D 1 9 ? 7.01069 -8.32485 20.38703 1.000 34.06399 228 GLU D C 1
ATOM 1484 O O . GLU D 1 9 ? 7.48414 -9.45939 20.50435 1.000 33.53581 228 GLU D O 1
ATOM 1490 N N . MET D 1 10 ? 5.69714 -8.11406 20.35382 1.000 32.92671 229 MET D N 1
ATOM 1491 C CA . MET D 1 10 ? 4.79885 -9.25726 20.50638 1.000 33.37185 229 MET D CA 1
ATOM 1492 C C . MET D 1 10 ? 4.80103 -10.15876 19.27063 1.000 30.56229 229 MET D C 1
ATOM 1493 O O . MET D 1 10 ? 4.76128 -11.38814 19.40268 1.000 38.54148 229 MET D O 1
ATOM 1498 N N . VAL D 1 11 ? 4.85903 -9.58417 18.06295 1.000 32.37973 230 VAL D N 1
ATOM 1499 C CA . VAL D 1 11 ? 4.97810 -10.43399 16.87990 1.000 35.75690 230 VAL D CA 1
ATOM 1500 C C . VAL D 1 11 ? 6.29557 -11.20799 16.92810 1.000 31.79678 230 VAL D C 1
ATOM 1501 O O . VAL D 1 11 ? 6.34939 -12.38548 16.55944 1.000 32.22586 230 VAL D O 1
ATOM 1505 N N . THR D 1 12 ? 7.37242 -10.57140 17.40606 1.000 33.45903 231 THR D N 1
ATOM 1506 C CA . THR D 1 12 ? 8.64678 -11.27257 17.53244 1.000 39.47481 231 THR D CA 1
ATOM 1507 C C . THR D 1 12 ? 8.55034 -12.41163 18.54098 1.000 34.74514 231 THR D C 1
ATOM 1508 O O . THR D 1 12 ? 9.10587 -13.49238 18.32046 1.000 34.04717 231 THR D O 1
ATOM 1512 N N . GLN D 1 13 ? 7.85203 -12.18400 19.65782 1.000 34.71241 232 GLN D N 1
ATOM 1513 C CA . GLN D 1 13 ? 7.68657 -13.23380 20.66122 1.000 33.10491 232 GLN D CA 1
ATOM 1514 C C . GLN D 1 13 ? 6.90712 -14.41942 20.09974 1.000 35.26249 232 GLN D C 1
ATOM 1515 O O . GLN D 1 13 ? 7.23508 -15.57662 20.38432 1.000 33.92077 232 GLN D O 1
ATOM 1521 N N . GLN D 1 14 ? 5.83548 -14.14688 19.34933 1.000 29.42886 233 GLN D N 1
ATOM 1522 C CA . GLN D 1 14 ? 5.07885 -15.22104 18.70679 1.000 30.26933 233 GLN D CA 1
ATOM 1523 C C . GLN D 1 14 ? 5.94283 -15.97814 17.71236 1.000 30.63478 233 GLN D C 1
ATOM 1524 O O . GLN D 1 14 ? 5.91008 -17.22271 17.65119 1.000 30.07595 233 GLN D O 1
ATOM 1530 N N . TYR D 1 15 ? 6.72082 -15.241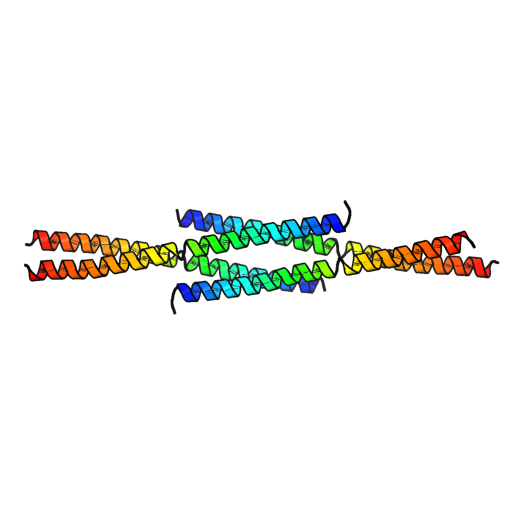52 16.92061 1.000 30.06403 234 TYR D N 1
ATOM 1531 C CA . TYR D 1 15 ? 7.66852 -15.87467 16.01377 1.000 38.92470 234 TYR D CA 1
ATOM 1532 C C . TYR D 1 15 ? 8.59874 -16.80834 16.78078 1.000 28.73832 234 TYR D C 1
ATOM 1533 O O . TYR D 1 15 ? 8.83622 -17.94479 16.36684 1.000 28.25732 234 TYR D O 1
ATOM 1542 N N . GLU D 1 16 ? 9.12169 -16.34037 17.91594 1.000 33.96301 235 GLU D N 1
ATOM 1543 C CA . GLU D 1 16 ? 10.09870 -17.12291 18.66672 1.000 34.44563 235 GLU D CA 1
ATOM 1544 C C . GLU D 1 16 ? 9.45640 -18.33668 19.31873 1.000 29.16072 235 GLU D C 1
ATOM 1545 O O . GLU D 1 16 ? 10.07489 -19.40291 19.39023 1.000 36.12779 235 GLU D O 1
ATOM 1551 N N . LYS D 1 17 ? 8.21241 -18.20837 19.78712 1.000 28.72668 236 LYS D N 1
ATOM 1552 C CA . LYS D 1 17 ? 7.52257 -19.37927 20.32994 1.000 28.14692 236 LYS D CA 1
ATOM 1553 C C . LYS D 1 17 ? 7.29079 -20.43221 19.25515 1.000 27.23545 236 LYS D C 1
ATOM 1554 O O . LYS D 1 17 ? 7.48036 -21.63793 19.49387 1.000 42.67702 236 LYS D O 1
ATOM 1560 N N . ALA D 1 18 ? 6.89183 -20.00100 18.05754 1.000 35.98048 237 ALA D N 1
ATOM 1561 C CA . ALA D 1 18 ? 6.70352 -20.95811 16.97239 1.000 30.74146 237 ALA D CA 1
ATOM 1562 C C . ALA D 1 18 ? 8.02404 -21.62011 16.58646 1.000 36.31950 237 ALA D C 1
ATOM 1563 O O . ALA D 1 18 ? 8.07804 -22.83745 16.33157 1.000 40.70771 237 ALA D O 1
ATOM 1565 N N . LYS D 1 19 ? 9.10170 -20.83124 16.54882 1.000 29.96597 238 LYS D N 1
ATOM 1566 C CA . LYS D 1 19 ? 10.42439 -21.38732 16.28847 1.000 35.85771 238 LYS D CA 1
ATOM 1567 C C . LYS D 1 19 ? 10.80153 -22.41783 17.34650 1.000 46.08850 238 LYS D C 1
ATOM 1568 O O . LYS D 1 19 ? 11.39373 -23.45436 17.02978 1.000 37.69724 238 LYS D O 1
ATOM 1574 N N . ALA D 1 20 ? 10.47952 -22.14074 18.61278 1.000 33.16692 239 ALA D N 1
ATOM 1575 C CA . ALA D 1 20 ? 10.76616 -23.10261 19.66922 1.000 35.96321 239 ALA D CA 1
ATOM 1576 C C . ALA D 1 20 ? 10.02526 -24.40845 19.42294 1.000 45.65311 239 ALA D C 1
ATOM 1577 O O . ALA D 1 20 ? 10.57793 -25.49475 19.63595 1.000 43.51092 239 ALA D O 1
ATOM 1579 N N . ILE D 1 21 ? 8.77407 -24.32422 18.96827 1.000 37.71620 240 ILE D N 1
ATOM 1580 C CA . ILE D 1 21 ? 8.01825 -25.54310 18.67421 1.000 35.89618 240 ILE D CA 1
ATOM 1581 C C . ILE D 1 21 ? 8.71268 -26.35626 17.57463 1.000 35.57589 240 ILE D C 1
ATOM 1582 O O . ILE D 1 21 ? 8.90246 -27.57800 17.70070 1.000 40.78018 240 ILE D O 1
ATOM 1587 N N . GLN D 1 22 ? 9.13039 -25.68606 16.49289 1.000 39.17872 241 GLN D N 1
ATOM 1588 C CA . GLN D 1 22 ? 9.84270 -26.40822 15.43119 1.000 37.54384 241 GLN D CA 1
ATOM 1589 C C . GLN D 1 22 ? 11.11842 -27.06135 15.95298 1.000 32.69735 241 GLN D C 1
ATOM 1590 O O . GLN D 1 22 ? 11.41001 -28.23076 15.64561 1.000 41.19086 241 GLN D O 1
ATOM 1596 N N . ASP D 1 23 ? 11.90782 -26.30249 16.72097 1.000 34.75090 242 ASP D N 1
ATOM 1597 C CA . ASP D 1 23 ? 13.17511 -26.81192 17.24158 1.000 43.13127 242 ASP D CA 1
ATOM 1598 C C . ASP D 1 23 ? 12.95815 -28.01804 18.13924 1.000 41.16317 242 ASP D C 1
ATOM 1599 O O . ASP D 1 23 ? 13.75720 -28.96028 18.12709 1.000 52.66376 242 ASP D O 1
ATOM 1604 N N . GLU D 1 24 ? 11.89732 -27.99119 18.94704 1.000 39.67081 243 GLU D N 1
ATOM 1605 C CA . GLU D 1 24 ? 11.56149 -29.15290 19.75861 1.000 37.90974 243 GLU D CA 1
ATOM 1606 C C . GLU D 1 24 ? 11.24323 -30.35675 18.87991 1.000 51.52611 243 GLU D C 1
ATOM 1607 O O . GLU D 1 24 ? 11.52365 -31.49932 19.26086 1.000 37.08370 243 GLU D O 1
ATOM 1613 N N . GLN D 1 25 ? 10.60873 -30.13341 17.72331 1.000 33.79665 244 GLN D N 1
ATOM 1614 C CA . GLN D 1 25 ? 10.35007 -31.27109 16.83699 1.000 27.28192 244 GLN D CA 1
ATOM 1615 C C . GLN D 1 25 ? 11.64940 -31.88361 16.32884 1.000 47.73140 244 GLN D C 1
ATOM 1616 O O . GLN D 1 25 ? 11.81255 -33.11783 16.30875 1.000 37.95147 244 GLN D O 1
ATOM 1622 N N . LEU D 1 26 ? 12.58912 -31.02699 15.92586 1.000 40.02930 245 LEU D N 1
ATOM 1623 C CA . LEU D 1 26 ? 13.89311 -31.51949 15.49647 1.000 38.17449 245 LEU D CA 1
ATOM 1624 C C . LEU D 1 26 ? 14.57398 -32.29577 16.61794 1.000 49.31040 245 LEU D C 1
ATOM 1625 O O . LEU D 1 26 ? 15.15194 -33.37099 16.38886 1.000 34.54985 245 LEU D O 1
ATOM 1630 N N . GLU D 1 27 ? 14.51136 -31.76477 17.84245 1.000 37.31040 246 GLU D N 1
ATOM 1631 C CA . GLU D 1 27 ? 15.16191 -32.43098 18.96525 1.000 42.05984 246 GLU D CA 1
ATOM 1632 C C . GLU D 1 27 ? 14.49746 -33.77251 19.28973 1.000 41.54636 246 GLU D C 1
ATOM 1633 O O . GLU D 1 27 ? 15.17575 -34.72344 19.70026 1.000 37.56200 246 GLU D O 1
ATOM 1639 N N . ARG D 1 28 ? 13.16981 -33.86353 19.14300 1.000 43.04388 247 ARG D N 1
ATOM 1640 C CA . ARG D 1 28 ? 12.48761 -35.13150 19.38667 1.000 33.54387 247 ARG D CA 1
ATOM 1641 C C . ARG D 1 28 ? 12.90754 -36.18005 18.36686 1.000 43.38000 247 ARG D C 1
ATOM 1642 O O . ARG D 1 28 ? 13.19021 -37.32795 18.72796 1.000 48.41368 247 ARG D O 1
ATOM 1650 N N . LEU D 1 29 ? 12.97148 -35.7992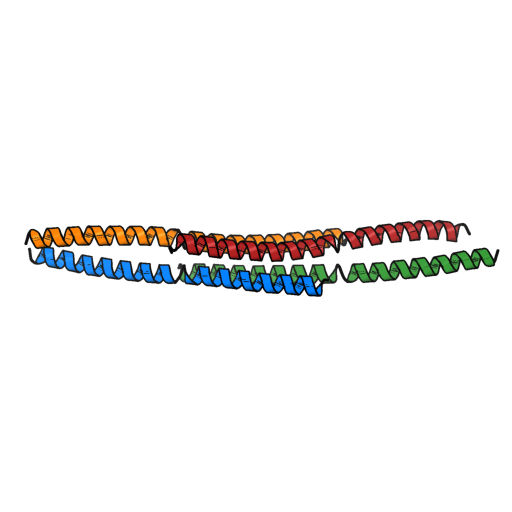6 17.08896 1.000 44.24663 248 LEU D N 1
ATOM 1651 C CA . LEU D 1 29 ? 13.44134 -36.73504 16.07237 1.000 31.03435 248 LEU D CA 1
ATOM 1652 C C . LEU D 1 29 ? 14.87974 -37.17018 16.34766 1.000 45.83325 248 LEU D C 1
ATOM 1653 O O . LEU D 1 29 ? 15.23621 -38.34762 16.16448 1.000 36.01291 248 LEU D O 1
ATOM 1658 N N . THR D 1 30 ? 15.72415 -36.22570 16.77894 1.000 29.60673 249 THR D N 1
ATOM 1659 C CA . THR D 1 30 ? 17.10791 -36.55772 17.10000 1.000 34.96993 249 THR D CA 1
ATOM 1660 C C . THR D 1 30 ? 17.19435 -37.55908 18.24870 1.000 39.85070 249 THR D C 1
ATOM 1661 O O . THR D 1 30 ? 17.96457 -38.52341 18.18108 1.000 38.43340 249 THR D O 1
ATOM 1665 N N . GLN D 1 31 ? 16.41724 -37.34358 19.31342 1.000 37.09428 250 GLN D N 1
ATOM 1666 C CA . GLN D 1 31 ? 16.43859 -38.27227 20.43901 1.000 44.42579 250 GLN D CA 1
ATOM 1667 C C . GLN D 1 31 ? 15.92559 -39.64350 20.02422 1.000 39.81066 250 GLN D C 1
ATOM 1668 O O . GLN D 1 31 ? 16.43555 -40.67072 20.48268 1.000 35.22890 250 GLN D O 1
ATOM 1674 N N . ILE D 1 32 ? 14.91630 -39.68033 19.15910 1.000 33.03413 251 ILE D N 1
ATOM 1675 C CA . ILE D 1 32 ? 14.42352 -40.95977 18.66409 1.000 34.62027 251 ILE D CA 1
ATOM 1676 C C . ILE D 1 32 ? 15.53363 -41.69677 17.92879 1.000 49.14701 251 ILE D C 1
ATOM 1677 O O . ILE D 1 32 ? 15.79806 -42.88683 18.17308 1.000 28.55219 251 ILE D O 1
ATOM 1682 N N A CYS D 1 33 ? 16.19973 -41.00163 17.00814 0.560 34.77617 252 CYS D N 1
ATOM 1683 N N B CYS D 1 33 ? 16.20598 -40.99109 17.01461 0.440 34.79366 252 CYS D N 1
ATOM 1684 C CA A CYS D 1 33 ? 17.24568 -41.65072 16.23133 0.560 36.24275 252 CYS D CA 1
ATOM 1685 C CA B CYS D 1 33 ? 17.28648 -41.59660 16.24481 0.440 36.24081 252 CYS D CA 1
ATOM 1686 C C A CYS D 1 33 ? 18.41947 -42.08212 17.12644 0.560 36.67516 252 CYS D C 1
ATOM 1687 C C B CYS D 1 33 ? 18.39864 -42.09593 17.15737 0.440 36.66505 252 CYS D C 1
ATOM 1688 O O A CYS D 1 33 ? 19.02900 -43.13330 16.88366 0.560 34.65502 252 CYS D O 1
ATOM 1689 O O B CYS D 1 33 ? 18.97224 -43.16980 16.93194 0.440 34.69982 252 CYS D O 1
ATOM 1694 N N . GLN D 1 34 ? 18.70088 -41.33623 18.20693 1.000 37.24440 253 GLN D N 1
ATOM 1695 C CA . GLN D 1 34 ? 19.74300 -41.74913 19.14928 1.000 30.99008 253 GLN D CA 1
ATOM 1696 C C . GLN D 1 34 ? 19.34223 -42.98943 19.94350 1.000 40.60070 253 GLN D C 1
ATOM 1697 O O . GLN D 1 34 ? 20.17207 -43.87919 20.18023 1.000 33.65235 253 GLN D O 1
ATOM 1703 N N . GLU D 1 35 ? 18.08394 -43.05692 20.38446 1.000 30.99909 254 GLU D N 1
ATOM 1704 C CA . GLU D 1 35 ? 17.62596 -44.23709 21.10578 1.000 38.03823 254 GLU D CA 1
ATOM 1705 C C . GLU D 1 35 ? 17.65783 -45.47019 20.21214 1.000 38.83849 254 GLU D C 1
ATOM 1706 O O . GLU D 1 35 ? 18.00977 -46.56676 20.66546 1.000 34.93705 254 GLU D O 1
ATOM 1712 N N . GLN D 1 36 ? 17.30959 -45.30389 18.93400 1.000 24.82508 255 GLN D N 1
ATOM 1713 C CA . GLN D 1 36 ? 17.38191 -46.42063 18.00105 1.000 26.86318 255 GLN D CA 1
ATOM 1714 C C . GLN D 1 36 ? 18.81970 -46.86144 17.79259 1.000 33.04538 255 GLN D C 1
ATOM 1715 O O . GLN D 1 36 ? 19.10051 -48.06536 17.73967 1.000 29.56395 255 GLN D O 1
ATOM 1721 N N . GLY D 1 37 ? 19.74432 -45.90585 17.66497 1.000 34.05946 256 GLY D N 1
ATOM 1722 C CA . GLY D 1 37 ? 21.14390 -46.27865 17.54907 1.000 39.64416 256 GLY D CA 1
ATOM 1723 C C . GLY D 1 37 ? 21.62607 -47.09915 18.73644 1.000 31.19814 256 GLY D C 1
ATOM 1724 O O . GLY D 1 37 ? 22.27701 -48.13401 18.57023 1.000 35.99797 256 GLY D O 1
ATOM 1725 N N . PHE D 1 38 ? 21.29058 -46.65242 19.94953 1.000 29.32934 257 PHE D N 1
ATOM 1726 C CA . PHE D 1 38 ? 21.66831 -47.43188 21.12732 1.000 33.87797 257 PHE D CA 1
ATOM 1727 C C . PHE D 1 38 ? 21.02487 -48.82405 21.11741 1.000 32.26405 257 PHE D C 1
ATOM 1728 O O . PHE D 1 38 ? 21.67390 -49.82671 21.45427 1.000 35.14766 257 PHE D O 1
ATOM 1736 N N . GLU D 1 39 ? 19.74949 -48.91471 20.74662 1.000 30.77604 258 GLU D N 1
ATOM 1737 C CA . GLU D 1 39 ? 19.11652 -50.22451 20.70897 1.000 30.27516 258 GLU D CA 1
ATOM 1738 C C . GLU D 1 39 ? 19.79750 -51.13508 19.69068 1.000 28.69119 258 GLU D C 1
ATOM 1739 O O . GLU D 1 39 ? 19.97027 -52.33910 19.93257 1.000 25.39722 258 GLU D O 1
ATOM 1745 N N . ILE D 1 40 ? 20.20956 -50.57323 18.55460 1.000 24.65493 259 ILE D N 1
ATOM 1746 C CA . ILE D 1 40 ? 20.89031 -51.36794 17.53898 1.000 28.06252 259 ILE D CA 1
ATOM 1747 C C . ILE D 1 40 ? 22.20382 -51.90132 18.08656 1.000 29.14637 259 ILE D C 1
ATOM 1748 O O . ILE D 1 40 ? 22.56873 -53.05900 17.85043 1.000 29.33930 259 ILE D O 1
ATOM 1753 N N . ARG D 1 41 ? 22.94831 -51.05625 18.79787 1.000 29.00523 260 ARG D N 1
ATOM 1754 C CA . ARG D 1 41 ? 24.21905 -51.50674 19.36632 1.000 34.32584 260 ARG D CA 1
ATOM 1755 C C . ARG D 1 41 ? 24.00952 -52.60757 20.40793 1.000 25.63423 260 ARG D C 1
ATOM 1756 O O . ARG D 1 41 ? 24.80030 -53.55343 20.49510 1.000 32.22230 260 ARG D O 1
ATOM 1764 N N . GLN D 1 42 ? 22.94563 -52.50333 21.20418 1.000 26.74318 261 GLN D N 1
ATOM 1765 C CA . GLN D 1 42 ? 22.64006 -53.56120 22.16512 1.000 29.00226 261 GLN D CA 1
ATOM 1766 C C . GLN D 1 42 ? 22.30175 -54.87181 21.45787 1.000 26.97417 261 GLN D C 1
ATOM 1767 O O . GLN D 1 42 ? 22.72838 -55.95561 21.88676 1.000 26.15396 261 GLN D O 1
ATOM 1773 N N . LEU D 1 43 ? 21.51481 -54.79247 20.38458 1.000 26.96347 262 LEU D N 1
ATOM 1774 C CA . LEU D 1 43 ? 21.13844 -56.00283 19.65714 1.000 25.64761 262 LEU D CA 1
ATOM 1775 C C . LEU D 1 43 ? 22.36006 -56.63435 18.99859 1.000 26.79327 262 LEU D C 1
ATOM 1776 O O . LEU D 1 43 ? 22.50378 -57.86817 18.97441 1.000 25.36417 262 LEU D O 1
ATOM 1781 N N . ARG D 1 44 ? 23.26517 -55.80071 18.48509 1.000 24.60543 263 ARG D N 1
ATOM 1782 C CA . ARG D 1 44 ? 24.49114 -56.33371 17.90389 1.000 36.76146 263 ARG D CA 1
ATOM 1783 C C . ARG D 1 44 ? 25.37194 -56.99078 18.96460 1.000 28.05719 263 ARG D C 1
ATOM 1784 O O . ARG D 1 44 ? 25.99992 -58.01647 18.69269 1.000 31.80457 263 ARG D O 1
ATOM 1792 N N . ALA D 1 45 ? 25.43459 -56.42455 20.17621 1.000 27.06365 264 ALA D N 1
ATOM 1793 C CA . ALA D 1 45 ? 26.15319 -57.10815 21.24995 1.000 25.22836 264 ALA D CA 1
ATOM 1794 C C . ALA D 1 45 ? 25.54409 -58.47667 21.53707 1.000 25.62335 264 ALA D C 1
ATOM 1795 O O . ALA D 1 45 ? 26.27602 -59.46847 21.71522 1.000 25.67351 264 ALA D O 1
ATOM 1797 N N . HIS D 1 46 ? 24.20132 -58.55401 21.59490 1.000 29.82275 265 HIS D N 1
ATOM 1798 C CA . HIS D 1 46 ? 23.56772 -59.85693 21.81497 1.000 26.64749 265 HIS D CA 1
ATOM 1799 C C . HIS D 1 46 ? 23.91303 -60.83317 20.69819 1.000 32.56740 265 HIS D C 1
ATOM 1800 O O . HIS D 1 46 ? 24.20041 -62.00849 20.96034 1.000 26.54731 265 HIS D O 1
ATOM 1807 N N . LEU D 1 47 ? 23.86248 -60.36477 19.44224 1.000 29.75011 266 LEU D N 1
ATOM 1808 C CA . LEU D 1 47 ? 24.14753 -61.22524 18.29444 1.000 26.80038 266 LEU D CA 1
ATOM 1809 C C . LEU D 1 47 ? 25.57911 -61.72180 18.32908 1.000 31.55272 266 LEU D C 1
ATOM 1810 O O . LEU D 1 47 ? 25.84488 -62.87950 18.00582 1.000 31.61966 266 LEU D O 1
ATOM 1815 N N . ALA D 1 48 ? 26.51841 -60.84804 18.69111 1.000 24.58937 267 ALA D N 1
ATOM 1816 C CA . ALA D 1 48 ? 27.91176 -61.25646 18.79875 1.000 41.15303 267 ALA D CA 1
ATOM 1817 C C . ALA D 1 48 ? 28.08105 -62.34400 19.85500 1.000 36.94687 267 ALA D C 1
ATOM 1818 O O . ALA D 1 48 ? 28.73091 -63.37013 19.60543 1.000 26.29886 267 ALA D O 1
ATOM 1820 N N . GLN D 1 49 ? 27.47732 -62.15049 21.03751 1.000 36.83784 268 GLN D N 1
ATOM 1821 C CA . GLN D 1 49 ? 27.58930 -63.16736 22.08818 1.000 27.93745 268 GLN D CA 1
ATOM 1822 C C . GLN D 1 49 ? 26.98124 -64.48396 21.62918 1.000 39.75682 268 GLN D C 1
ATOM 1823 O O . GLN D 1 49 ? 27.51749 -65.57221 21.89374 1.000 35.92881 268 GLN D O 1
ATOM 1829 N N . GLN D 1 50 ? 25.85178 -64.39721 20.93586 1.000 33.33409 269 GLN D N 1
ATOM 1830 C CA . GLN D 1 50 ? 25.16498 -65.58856 20.47047 1.000 27.05070 269 GLN D CA 1
ATOM 1831 C C . GLN D 1 50 ? 25.95315 -66.29936 19.37226 1.000 34.79758 269 GLN D C 1
ATOM 1832 O O . GLN D 1 50 ? 25.98757 -67.52881 19.33270 1.000 31.08370 269 GLN D O 1
ATOM 1838 N N . ASP D 1 51 ? 26.60973 -65.54521 18.49099 1.000 35.58482 270 ASP D N 1
ATOM 1839 C CA . ASP D 1 51 ? 27.47986 -66.14506 17.48550 1.000 35.49926 270 ASP D CA 1
ATOM 1840 C C . ASP D 1 51 ? 28.62348 -66.88486 18.14886 1.000 43.87808 270 ASP D C 1
ATOM 1841 O O . ASP D 1 51 ? 29.01349 -67.96643 17.70037 1.000 59.04027 270 ASP D O 1
ATOM 1846 N N . LEU D 1 52 ? 29.17808 -66.32122 19.22323 1.000 40.43361 271 LEU D N 1
ATOM 1847 C CA . LEU D 1 52 ? 30.21856 -67.05118 19.93910 1.000 49.13114 271 LEU D CA 1
ATOM 1848 C C . LEU D 1 52 ? 29.68223 -68.35258 20.51672 1.000 45.66330 271 LEU D C 1
ATOM 1849 O O . LEU D 1 52 ? 30.30428 -69.41078 20.37624 1.000 61.99956 271 LEU D O 1
ATOM 1854 N N . ASP D 1 53 ? 28.51499 -68.30018 21.15206 1.000 44.05831 272 ASP D N 1
ATOM 1855 C CA . ASP D 1 53 ? 27.96263 -69.51383 21.75556 1.000 51.72220 272 ASP D CA 1
ATOM 1856 C C . ASP D 1 53 ? 27.58923 -70.56351 20.69943 1.000 45.23637 272 ASP D C 1
ATOM 1857 O O . ASP D 1 53 ? 27.85449 -71.75790 20.87956 1.000 53.38348 272 ASP D O 1
ATOM 1862 N N . LEU D 1 54 ? 26.99909 -70.13062 19.58293 1.000 48.50455 273 LEU D N 1
ATOM 1863 C CA . LEU D 1 54 ? 26.64492 -71.03454 18.49096 1.000 49.99213 273 LEU D CA 1
ATOM 1864 C C . LEU D 1 54 ? 27.87995 -71.65360 17.84271 1.000 70.04931 273 LEU D C 1
ATOM 1865 O O . LEU D 1 54 ? 27.89406 -72.85242 17.53705 1.000 65.08723 273 LEU D O 1
ATOM 1870 N N . ALA D 1 55 ? 28.91575 -70.84352 17.59068 1.000 62.44961 274 ALA D N 1
ATOM 1871 C CA . ALA D 1 55 ? 30.15336 -71.36873 17.02566 1.000 63.53514 274 ALA D CA 1
ATOM 1872 C C . ALA D 1 55 ? 30.81796 -72.35572 17.97636 1.000 74.77547 274 ALA D C 1
ATOM 1873 O O . ALA D 1 55 ? 31.36889 -73.37370 17.53890 1.000 87.38587 274 ALA D O 1
ATOM 1875 N N . ALA D 1 56 ? 30.79360 -72.06319 19.28088 1.000 52.23157 275 ALA D N 1
ATOM 1876 C CA . ALA D 1 56 ? 31.33752 -73.00582 20.25174 1.000 67.01941 275 ALA D CA 1
ATOM 1877 C C . ALA D 1 56 ? 30.56971 -74.32262 20.21568 1.000 69.00988 275 ALA D C 1
ATOM 1878 O O . ALA D 1 56 ? 31.16477 -75.40126 20.32357 1.000 73.53843 275 ALA D O 1
ATOM 1880 N N . GLU D 1 57 ? 29.24522 -74.25327 20.08437 1.000 74.28202 276 GLU D N 1
ATOM 1881 C CA . GLU D 1 57 ? 28.42558 -75.45750 19.97707 1.000 76.44664 276 GLU D CA 1
ATOM 1882 C C . GLU D 1 57 ? 28.67261 -76.17945 18.64893 1.000 64.20363 276 GLU D C 1
ATOM 1883 O O . GLU D 1 57 ? 29.54786 -77.03683 18.54774 1.000 50.20728 276 GLU D O 1
#

Solvent-accessible surface area: 14503 Å² total; per-residue (Å²): 117,51,118,134,5,37,86,80,2,96,132,2,34,61,59,1,41,115,23,10,104,66,1,24,71,5,1,94,99,7,9,124,51,9,146,98,17,119,61,90,37,56,91,11,76,114,47,16,55,61,38,132,152,82,83,101,71,65,85,75,62,12,89,108,10,35,101,76,0,84,137,1,46,55,54,2,33,108,9,12,101,72,0,29,89,5,1,102,102,15,12,120,56,15,146,76,20,126,57,102,16,58,91,14,72,118,50,22,54,48,44,127,148,81,86,118,61,155,101,54,17,86,110,3,42,84,84,4,86,130,2,46,52,55,2,35,109,22,8,104,81,0,24,89,5,2,99,95,8,12,116,58,9,144,94,14,122,63,82,35,58,94,17,73,121,49,20,50,61,76,160,154,87,126,132,66,67,133,89,67,15,70,116,17,28,88,78,0,83,121,2,40,48,72,3,35,106,14,15,98,86,0,25,72,24,0,88,105,29,3,118,57,16,128,83,19,126,61,105,13,57,101,14,64,118,65,33,88,90,81

Foldseek 3Di:
DVVVVVVVVVVVVVVVVVVVVVVVVVVVVVVVVVVVVVVVVVVVVVVVVVVVVVD/DDPVVVVVVVVVVVVVVVVVVVVVVVVVVVVVVVVVVVVVVVVVVVVVVVVVVVVVVVVD/DVVVVVVVVVVVVVVVVVVVVVVVVVVVVVVVVVVVVVVVVVVVVVVVVVVVVVVVVVD/DDPVVVVVVVVVVVVVVVVVVVVVVVVVVVVVVVVVVVVVVVVVVVVVVVVVVVVD

Organism: Mus musculus (NCBI:txid10090)

B-factor: mean 46.77, std 16.48, range [23.87, 116.76]

Secondary structure (DSSP, 8-state):
-HHHHHHHHHHHHHHHHHHHHHHHHHHHHHHHHHHHHHHHHHHHHHHHHHHHHH-/--HHHHHHHHHHHHHHHHHHHHHHHHHHHHHHHHHHHHHHHHHHHHHHHHHHHHHHHHH-/-HHHHHHHHHHHHHHHHHHHHHHHHHHHHHHHHHHHHHHHHHHHHHHHHHHHHHHHHH-/--HHHHHHHHHHHHHHHHHHHHHHHHHHHHHHHHHHHHHHHHHHHHHHHHHHHHH-

Radius of gyration: 32.03 Å; Cα contacts (8 Å, |Δi|>4): 161; chains: 4; bounding box: 32×123×24 Å

GO terms:
  GO:0005886 plasma membrane (C, EXP)